Protein AF-A0A965RXD1-F1 (afdb_monomer_lite)

pLDDT: mean 84.27, std 15.63, range [46.62, 97.19]

Secondary structure (DSSP, 8-state):
-HHHHHHHHHHHHHHHTT----S--HHHHHHH-TTSEEEEEEE--HHHHHHHHHTTPPEEEE-SSEEEEEEEHHHHHHHHHTTS-S--B---------HHHHHHHTTHHHHHTTTTSSS----TT------SS---TTSGGGB-TTS-BS-SEEEESS--SS-PPTTT-SSEEEEHHHHHTT-------SS---

Sequence (194 aa):
MKKFSILFAILFLGITSYSQKTYLNFDDYLSEKPNQLTAFTIPNSPKHLSLLEKEGINVKYQTKNWLFIQATASWINSQKKNGNLDNFYFEFSNPRALADSAVVRHKVNLVHNGVNLDTSYTGKGVIIGIVDEGLDFNHPDFKLANGKTRVLRYWDHTTNTGTIPSPYNYGIVWDKTQIDNGNCTSLETGTAHG

Structure (mmCIF, N/CA/C/O backbone):
data_AF-A0A965RXD1-F1
#
_entry.id   AF-A0A965RXD1-F1
#
loop_
_atom_site.group_PDB
_atom_site.id
_atom_site.type_symbol
_atom_site.label_atom_id
_atom_site.label_alt_id
_atom_site.label_comp_id
_atom_site.label_asym_id
_atom_site.label_entity_id
_atom_site.label_seq_id
_atom_site.pdbx_PDB_ins_code
_atom_site.Cartn_x
_atom_site.Cartn_y
_atom_site.Cartn_z
_atom_site.occupancy
_atom_site.B_iso_or_equiv
_atom_site.auth_seq_id
_atom_site.auth_comp_id
_atom_site.auth_asym_id
_atom_site.auth_atom_id
_atom_site.pdbx_PDB_model_num
ATOM 1 N N . MET A 1 1 ? -15.527 -60.481 20.649 1.00 56.47 1 MET A N 1
ATOM 2 C CA . MET A 1 1 ? -16.013 -59.096 20.861 1.00 56.47 1 MET A CA 1
ATOM 3 C C . MET A 1 1 ? -15.010 -58.172 21.567 1.00 56.47 1 MET A C 1
ATOM 5 O O . MET A 1 1 ? -14.889 -57.041 21.136 1.00 56.47 1 MET A O 1
ATOM 9 N N . LYS A 1 2 ? -14.215 -58.615 22.560 1.00 52.66 2 LYS A N 1
ATOM 10 C CA . LYS A 1 2 ? -13.269 -57.729 23.289 1.00 52.66 2 LYS A CA 1
ATOM 11 C C . LYS A 1 2 ? -12.055 -57.200 22.488 1.00 52.66 2 LYS A C 1
ATOM 13 O O . LYS A 1 2 ? -11.525 -56.153 22.831 1.00 52.66 2 LYS A O 1
ATOM 18 N N . LYS A 1 3 ? -11.620 -57.880 21.415 1.00 50.62 3 LYS A N 1
ATOM 19 C CA . LYS A 1 3 ? -10.448 -57.461 20.607 1.00 50.62 3 LYS A CA 1
ATOM 20 C C . LYS A 1 3 ? -10.730 -56.299 19.637 1.00 50.62 3 LYS A C 1
ATOM 22 O O . LYS A 1 3 ? -9.811 -55.559 19.317 1.00 50.62 3 LYS A O 1
ATOM 27 N N . PHE A 1 4 ? -11.984 -56.100 19.221 1.00 53.88 4 PHE A N 1
ATOM 28 C CA . PHE A 1 4 ? -12.363 -54.993 18.326 1.00 53.88 4 PHE A CA 1
ATOM 29 C C . PHE A 1 4 ? -12.500 -53.650 19.064 1.00 53.88 4 PHE A C 1
ATOM 31 O O . PHE A 1 4 ? -12.211 -52.607 18.488 1.00 53.88 4 PHE A O 1
ATOM 38 N N . SER A 1 5 ? -12.851 -53.664 20.356 1.00 53.47 5 SER A N 1
ATOM 39 C CA . SER A 1 5 ? -12.978 -52.443 21.168 1.00 53.47 5 SER A CA 1
ATOM 40 C C . SER A 1 5 ? -11.636 -51.759 21.461 1.00 53.47 5 SER A C 1
ATOM 42 O O . SER A 1 5 ? -11.589 -50.539 21.561 1.00 53.47 5 SER A O 1
ATOM 44 N N . ILE A 1 6 ? -10.538 -52.520 21.552 1.00 56.16 6 ILE A N 1
ATOM 45 C CA . ILE A 1 6 ? -9.190 -51.963 21.773 1.00 56.16 6 ILE A CA 1
ATOM 46 C C . ILE A 1 6 ? -8.678 -51.263 20.506 1.00 56.16 6 ILE A C 1
ATOM 48 O O . ILE A 1 6 ? -8.093 -50.187 20.589 1.00 56.16 6 ILE A O 1
ATOM 52 N N . LEU A 1 7 ? -8.960 -51.826 19.325 1.00 53.94 7 LEU A N 1
ATOM 53 C CA . LEU A 1 7 ? -8.555 -51.235 18.048 1.00 53.94 7 LEU A CA 1
ATOM 54 C C . LEU A 1 7 ? -9.282 -49.904 17.776 1.00 53.94 7 LEU A C 1
ATOM 56 O O . LEU A 1 7 ? -8.683 -48.970 17.254 1.00 53.94 7 LEU A O 1
ATOM 60 N N . PHE A 1 8 ? -10.546 -49.793 18.198 1.00 55.50 8 PHE A N 1
ATOM 61 C CA . PHE A 1 8 ? -11.336 -48.564 18.067 1.00 55.50 8 PHE A CA 1
ATOM 62 C C . PHE A 1 8 ? -10.846 -47.439 18.999 1.00 55.50 8 PHE A C 1
ATOM 64 O O . PHE A 1 8 ? -10.836 -46.276 18.606 1.00 55.50 8 PHE A O 1
ATOM 71 N N . ALA A 1 9 ? -10.375 -47.780 20.205 1.00 57.25 9 ALA A N 1
ATOM 72 C CA . ALA A 1 9 ? -9.799 -46.811 21.141 1.00 57.25 9 ALA A CA 1
ATOM 73 C C . ALA A 1 9 ? -8.450 -46.250 20.650 1.00 57.25 9 ALA A C 1
ATOM 75 O O . ALA A 1 9 ? -8.199 -45.052 20.766 1.00 57.25 9 ALA A O 1
ATOM 76 N N . ILE A 1 10 ? -7.606 -47.093 20.043 1.00 58.81 10 ILE A N 1
ATOM 77 C CA . ILE A 1 10 ? -6.316 -46.671 19.469 1.00 58.81 10 ILE A CA 1
ATOM 78 C C . ILE A 1 10 ? -6.531 -45.765 18.246 1.00 58.81 10 ILE A C 1
ATOM 80 O O . ILE A 1 10 ? -5.810 -44.782 18.080 1.00 58.81 10 ILE A O 1
ATOM 84 N N . LEU A 1 11 ? -7.554 -46.040 17.427 1.00 54.09 11 LEU A N 1
ATOM 85 C CA . LEU A 1 11 ? -7.884 -45.202 16.272 1.00 54.09 11 LEU A CA 1
ATOM 86 C C . LEU A 1 11 ? -8.376 -43.804 16.691 1.00 54.09 11 LEU A C 1
ATOM 88 O O . LEU A 1 11 ? -8.044 -42.831 16.027 1.00 54.09 11 LEU A O 1
ATOM 92 N N . PHE A 1 12 ? -9.103 -43.678 17.808 1.00 53.78 12 PHE A N 1
ATOM 93 C CA . PHE A 1 12 ? -9.572 -42.378 18.311 1.00 53.78 12 PHE A CA 1
ATOM 94 C C . PHE A 1 12 ? -8.453 -41.529 18.942 1.00 53.78 12 PHE A C 1
ATOM 96 O O . PHE A 1 12 ? -8.442 -40.311 18.773 1.00 53.78 12 PHE A O 1
ATOM 103 N N . LEU A 1 13 ? -7.481 -42.157 19.615 1.00 53.03 13 LEU A N 1
ATOM 104 C CA . LEU A 1 13 ? -6.320 -41.468 20.203 1.00 53.03 13 LEU A CA 1
ATOM 105 C C . LEU A 1 13 ? -5.343 -40.922 19.145 1.00 53.03 13 LEU A C 1
ATOM 107 O O . LEU A 1 13 ? -4.707 -39.896 19.372 1.00 53.03 13 LEU A O 1
ATOM 111 N N . GLY A 1 14 ? -5.239 -41.568 17.979 1.00 51.03 14 GLY A N 1
ATOM 112 C CA . GLY A 1 14 ? -4.347 -41.125 16.900 1.00 51.03 14 GLY A CA 1
ATOM 113 C C . GLY A 1 14 ? -4.813 -39.865 16.158 1.00 51.03 14 GLY A C 1
ATOM 114 O O . GLY A 1 14 ? -3.986 -39.144 15.602 1.00 51.03 14 GLY A O 1
ATOM 115 N N . ILE A 1 15 ? -6.118 -39.568 16.160 1.00 52.94 15 ILE A N 1
ATOM 116 C CA . ILE A 1 15 ? -6.691 -38.460 15.374 1.00 52.94 15 ILE A CA 1
ATOM 117 C C . ILE A 1 15 ? -6.541 -37.117 16.112 1.00 52.94 15 ILE A C 1
ATOM 119 O O . ILE A 1 15 ? -6.369 -36.081 15.474 1.00 52.94 15 ILE A O 1
ATOM 123 N N . THR A 1 16 ? -6.508 -37.107 17.450 1.00 49.81 16 THR A N 1
ATOM 124 C CA . THR A 1 16 ? -6.336 -35.864 18.229 1.00 49.81 16 THR A CA 1
ATOM 125 C C . THR A 1 16 ? -4.915 -35.301 18.171 1.00 49.81 16 THR A C 1
ATOM 127 O O . THR A 1 16 ? -4.723 -34.101 18.352 1.00 49.81 16 THR A O 1
ATOM 130 N N . SER A 1 17 ? -3.909 -36.136 17.890 1.00 49.44 17 SER A N 1
ATOM 131 C CA . SER A 1 17 ? -2.502 -35.711 17.820 1.00 49.44 17 SER A CA 1
ATOM 132 C C . SER A 1 17 ? -2.130 -34.999 16.513 1.00 49.44 17 SER A C 1
ATOM 134 O O . SER A 1 17 ? -1.086 -34.357 16.457 1.00 49.44 17 SER A O 1
ATOM 136 N N . TYR A 1 18 ? -2.986 -35.072 15.489 1.00 50.38 18 TYR A N 1
ATOM 137 C CA . TYR A 1 18 ? -2.837 -34.358 14.213 1.00 50.38 18 TYR A CA 1
ATOM 138 C C . TYR A 1 18 ? -3.844 -33.210 14.058 1.00 50.38 18 TYR A C 1
ATOM 140 O O . TYR A 1 18 ? -4.162 -32.804 12.939 1.00 50.38 18 TYR A O 1
ATOM 148 N N . SER A 1 19 ? -4.352 -32.660 15.167 1.00 46.62 19 SER A N 1
ATOM 149 C CA . SER A 1 19 ? -5.119 -31.417 15.096 1.00 46.62 19 SER A CA 1
ATOM 150 C C . SER A 1 19 ? -4.244 -30.315 14.493 1.00 46.62 19 SER A C 1
ATOM 152 O O . SER A 1 19 ? -3.115 -30.091 14.934 1.00 46.62 19 SER A O 1
ATOM 154 N N . GLN A 1 20 ? -4.763 -29.642 13.466 1.00 50.81 20 GLN A N 1
ATOM 155 C CA . GLN A 1 20 ? -4.094 -28.530 12.798 1.00 50.81 20 GLN A CA 1
ATOM 156 C C . GLN A 1 20 ? -3.689 -27.486 13.846 1.00 50.81 20 GLN A C 1
ATOM 158 O O . GLN A 1 20 ? -4.530 -27.023 14.616 1.00 50.81 20 GLN A O 1
ATOM 163 N N . LYS A 1 21 ? -2.405 -27.105 13.890 1.00 48.31 21 LYS A N 1
ATOM 164 C CA . LYS A 1 21 ? -1.998 -25.897 14.613 1.00 48.31 21 LYS A CA 1
ATOM 165 C C . LYS A 1 21 ? -2.685 -24.719 13.929 1.00 48.31 21 LYS A C 1
ATOM 167 O O . LYS A 1 21 ? -2.337 -24.370 12.805 1.00 48.31 21 LYS A O 1
ATOM 172 N N . THR A 1 22 ? -3.676 -24.122 14.575 1.00 50.88 22 THR A N 1
ATOM 173 C CA . THR A 1 22 ? -4.232 -22.834 14.163 1.00 50.88 22 THR A CA 1
ATOM 174 C C . THR A 1 22 ? -3.163 -21.773 14.391 1.00 50.88 22 THR A C 1
ATOM 176 O O . THR A 1 22 ? -2.922 -21.373 15.520 1.00 50.88 22 THR A O 1
ATOM 179 N N . TYR A 1 23 ? -2.496 -21.333 13.325 1.00 53.44 23 TYR A N 1
ATOM 180 C CA . TYR A 1 23 ? -1.370 -20.387 13.374 1.00 53.44 23 TYR A CA 1
ATOM 181 C C . TYR A 1 23 ? -1.755 -18.945 13.778 1.00 53.44 23 TYR A C 1
ATOM 183 O O . TYR A 1 23 ? -0.933 -18.043 13.647 1.00 53.44 23 TYR A O 1
ATOM 191 N N . LEU A 1 24 ? -2.998 -18.710 14.214 1.00 62.19 24 LEU A N 1
ATOM 192 C CA . LEU A 1 24 ? -3.607 -17.386 14.375 1.00 62.19 24 LEU A CA 1
ATOM 193 C C . LEU A 1 24 ? -4.584 -17.355 15.570 1.00 62.19 24 LEU A C 1
ATOM 195 O O . LEU A 1 24 ? -5.759 -17.040 15.395 1.00 62.19 24 LEU A O 1
ATOM 199 N N . ASN A 1 25 ? -4.142 -17.728 16.778 1.00 79.62 25 ASN A N 1
ATOM 200 C CA . ASN A 1 25 ? -4.975 -17.624 17.983 1.00 79.62 25 ASN A CA 1
ATOM 201 C C . ASN A 1 25 ? -4.623 -16.367 18.805 1.00 79.62 25 ASN A C 1
ATOM 203 O O . ASN A 1 25 ? -3.453 -16.041 19.002 1.00 79.62 25 ASN A O 1
ATOM 207 N N . PHE A 1 26 ? -5.643 -15.668 19.310 1.00 88.56 26 PHE A N 1
ATOM 208 C CA . PHE A 1 26 ? -5.479 -14.531 20.219 1.00 88.56 26 PHE A CA 1
ATOM 209 C C . PHE A 1 26 ? -4.739 -14.923 21.501 1.00 88.56 26 PHE A C 1
ATOM 211 O O . PHE A 1 26 ? -3.942 -14.129 21.990 1.00 88.56 26 PHE A O 1
ATOM 218 N N . ASP A 1 27 ? -4.957 -16.133 22.024 1.00 89.69 27 ASP A N 1
ATOM 219 C CA . ASP A 1 27 ? -4.291 -16.587 23.253 1.00 89.69 27 ASP A CA 1
ATOM 220 C C . ASP A 1 27 ? -2.769 -16.683 23.082 1.00 89.69 27 ASP A C 1
ATOM 222 O O . ASP A 1 27 ? -2.017 -16.241 23.954 1.00 89.69 27 ASP A O 1
ATOM 226 N N . ASP A 1 28 ? -2.315 -17.187 21.930 1.00 87.88 28 ASP A N 1
ATOM 227 C CA . ASP A 1 28 ? -0.890 -17.253 21.597 1.00 87.88 28 ASP A CA 1
ATOM 228 C C . ASP A 1 28 ? -0.315 -15.832 21.527 1.00 87.88 28 ASP A C 1
ATOM 230 O O . ASP A 1 28 ? 0.678 -15.525 22.189 1.00 87.88 28 ASP A O 1
ATOM 234 N N . TYR A 1 29 ? -1.000 -14.923 20.824 1.00 89.00 29 TYR A N 1
ATOM 235 C CA . TYR A 1 29 ? -0.581 -13.523 20.725 1.00 89.00 29 TYR A CA 1
ATOM 236 C C . TYR A 1 29 ? -0.556 -12.810 22.084 1.00 89.00 29 TYR A C 1
ATOM 238 O O . TYR A 1 29 ? 0.380 -12.068 22.377 1.00 89.00 29 TYR A O 1
ATOM 246 N N . LEU A 1 30 ? -1.561 -13.040 22.930 1.00 92.94 30 LEU A N 1
ATOM 247 C CA . LEU A 1 30 ? -1.627 -12.509 24.287 1.00 92.94 30 LEU A CA 1
ATOM 248 C C . LEU A 1 30 ? -0.446 -13.000 25.132 1.00 92.94 30 LEU A C 1
ATOM 250 O O . LEU A 1 30 ? 0.080 -12.227 25.930 1.00 92.94 30 LEU A O 1
ATOM 254 N N . SER A 1 31 ? -0.027 -14.257 24.960 1.00 92.12 31 SER A N 1
ATOM 255 C CA . SER A 1 31 ? 1.115 -14.822 25.683 1.00 92.12 31 SER A CA 1
ATOM 256 C C . SER A 1 31 ? 2.457 -14.251 25.208 1.00 92.12 31 SER A C 1
ATOM 258 O O . SER A 1 31 ? 3.315 -13.934 26.031 1.00 92.12 31 SER A O 1
ATOM 260 N N . GLU A 1 32 ? 2.625 -14.056 23.897 1.00 90.56 32 GLU A N 1
ATOM 261 C CA . GLU A 1 32 ? 3.875 -13.575 23.302 1.00 90.56 32 GLU A CA 1
ATOM 262 C C . GLU A 1 32 ? 4.038 -12.052 23.415 1.00 90.56 32 GLU A C 1
ATOM 264 O O . GLU A 1 32 ? 5.139 -11.550 23.650 1.00 90.56 32 GLU A O 1
ATOM 269 N N . LYS A 1 33 ? 2.953 -11.298 23.199 1.00 91.25 33 LYS A N 1
ATOM 270 C CA . LYS A 1 33 ? 2.952 -9.837 23.002 1.00 91.25 33 LYS A CA 1
ATOM 271 C C . LYS A 1 33 ? 1.827 -9.140 23.788 1.00 91.25 33 LYS A C 1
ATOM 273 O O . LYS A 1 33 ? 1.085 -8.335 23.220 1.00 91.25 33 LYS A O 1
ATOM 278 N N . PRO A 1 34 ? 1.718 -9.355 25.112 1.00 94.50 34 PRO A N 1
ATOM 279 C CA . PRO A 1 34 ? 0.593 -8.869 25.919 1.00 94.50 34 PRO A CA 1
ATOM 280 C C . PRO A 1 34 ? 0.406 -7.346 25.875 1.00 94.50 34 PRO A C 1
ATOM 282 O O . PRO A 1 34 ? -0.719 -6.849 25.844 1.00 94.50 34 PRO A O 1
ATOM 285 N N . ASN A 1 35 ? 1.514 -6.601 25.854 1.00 95.06 35 ASN A N 1
ATOM 286 C CA . ASN A 1 35 ? 1.529 -5.141 25.989 1.00 95.06 35 ASN A CA 1
ATOM 287 C C . ASN A 1 35 ? 1.881 -4.411 24.685 1.00 95.06 35 ASN A C 1
ATOM 289 O O . ASN A 1 35 ? 2.045 -3.193 24.693 1.00 95.06 35 ASN A O 1
ATOM 293 N N . GLN A 1 36 ? 2.007 -5.132 23.568 1.00 90.44 36 GLN A N 1
ATOM 294 C CA . GLN A 1 36 ? 2.217 -4.504 22.269 1.00 90.44 36 GLN A CA 1
ATOM 295 C C . GLN A 1 36 ? 0.894 -3.896 21.785 1.00 90.44 36 GLN A C 1
ATOM 297 O O . GLN A 1 36 ? -0.139 -4.566 21.788 1.00 90.44 36 GLN A O 1
ATOM 302 N N . LEU A 1 37 ? 0.924 -2.628 21.364 1.00 90.69 37 LEU A N 1
ATOM 303 C CA . LEU A 1 37 ? -0.220 -2.008 20.697 1.00 90.69 37 LEU A CA 1
ATOM 304 C C . LEU A 1 37 ? -0.451 -2.681 19.343 1.00 90.69 37 LEU A C 1
ATOM 306 O O . LEU A 1 37 ? 0.465 -2.790 18.527 1.00 90.69 37 LEU A O 1
ATOM 310 N N . THR A 1 38 ? -1.685 -3.113 19.109 1.00 90.19 38 THR A N 1
ATOM 311 C CA . THR A 1 38 ? -2.110 -3.713 17.845 1.00 90.19 38 THR A CA 1
ATOM 312 C C . THR A 1 38 ? -3.556 -3.346 17.531 1.00 90.19 38 THR A C 1
ATOM 314 O O . THR A 1 38 ? -4.271 -2.799 18.376 1.00 90.19 38 THR A O 1
ATOM 317 N N . ALA A 1 39 ? -3.972 -3.598 16.293 1.00 91.69 39 ALA A N 1
ATOM 318 C CA . ALA A 1 39 ? -5.322 -3.316 15.838 1.00 91.69 39 ALA A CA 1
ATOM 319 C C . ALA A 1 39 ? -6.319 -4.343 16.392 1.00 91.69 39 ALA A C 1
ATOM 321 O O . ALA A 1 39 ? -6.087 -5.551 16.339 1.00 91.69 39 ALA A O 1
ATOM 322 N N . PHE A 1 40 ? -7.449 -3.841 16.881 1.00 93.81 40 PHE A N 1
ATOM 323 C CA . PHE A 1 40 ? -8.611 -4.633 17.261 1.00 93.81 40 PHE A CA 1
ATOM 324 C C . PHE A 1 40 ? -9.873 -3.991 16.707 1.00 93.81 40 PHE A C 1
ATOM 326 O O . PHE A 1 40 ? -9.956 -2.769 16.548 1.00 93.81 40 PHE A O 1
ATOM 333 N N . THR A 1 41 ? -10.887 -4.819 16.494 1.00 95.12 41 THR A N 1
ATOM 334 C CA . THR A 1 41 ? -12.224 -4.352 16.149 1.00 95.12 41 THR A CA 1
ATOM 335 C C . THR A 1 41 ? -13.195 -4.800 17.231 1.00 95.12 41 THR A C 1
ATOM 337 O O . THR A 1 41 ? -13.243 -5.976 17.578 1.00 95.12 41 THR A O 1
ATOM 340 N N . ILE A 1 42 ? -13.976 -3.878 17.789 1.00 96.62 42 ILE A N 1
ATOM 341 C CA . ILE A 1 42 ? -14.984 -4.181 18.816 1.00 96.62 42 ILE A CA 1
ATOM 342 C C . ILE A 1 42 ? -16.379 -3.747 18.347 1.00 96.62 42 ILE A C 1
ATOM 344 O O . ILE A 1 42 ? -16.476 -2.858 17.497 1.00 96.62 42 ILE A O 1
ATOM 348 N N . PRO A 1 43 ? -17.474 -4.344 18.852 1.00 97.00 43 PRO A N 1
ATOM 349 C CA . PRO A 1 43 ? -18.826 -3.931 18.489 1.00 97.00 43 PRO A CA 1
ATOM 350 C C . PRO A 1 43 ? -19.062 -2.445 18.774 1.00 97.00 43 PRO A C 1
ATOM 352 O O . PRO A 1 43 ? -18.667 -1.935 19.821 1.00 97.00 43 PRO A O 1
ATOM 355 N N . ASN A 1 44 ? -19.744 -1.746 17.873 1.00 97.12 44 ASN A N 1
ATOM 356 C CA . ASN A 1 44 ? -20.132 -0.358 18.092 1.00 97.12 44 ASN A CA 1
ATOM 357 C C . ASN A 1 44 ? -21.360 -0.294 19.011 1.00 97.12 44 ASN A C 1
ATOM 359 O O . ASN A 1 44 ? -22.454 -0.714 18.636 1.00 97.12 44 ASN A O 1
ATOM 363 N N . SER A 1 45 ? -21.171 0.233 20.221 1.00 96.69 45 SER A N 1
ATOM 364 C CA . SER A 1 45 ? -22.247 0.518 21.167 1.00 96.69 45 SER A CA 1
ATOM 365 C C . SER A 1 45 ? -21.912 1.767 21.994 1.00 96.69 45 SER A C 1
ATOM 367 O O . SER A 1 45 ? -20.729 2.064 22.192 1.00 96.69 45 SER A O 1
ATOM 369 N N . PRO A 1 46 ? -22.918 2.475 22.544 1.00 96.88 46 PRO A N 1
ATOM 370 C CA . PRO A 1 46 ? -22.676 3.598 23.451 1.00 96.88 46 PRO A CA 1
ATOM 371 C C . PRO A 1 46 ? -21.800 3.214 24.654 1.00 96.88 46 PRO A C 1
ATOM 373 O O . PRO A 1 46 ? -20.886 3.950 25.009 1.00 96.88 46 PRO A O 1
ATOM 376 N N . LYS A 1 47 ? -22.013 2.014 25.220 1.00 96.31 47 LYS A N 1
ATOM 377 C CA . LYS A 1 47 ? -21.200 1.449 26.312 1.00 96.31 47 LYS A CA 1
ATOM 378 C C . LYS A 1 47 ? -19.719 1.375 25.929 1.00 96.31 47 LYS A C 1
ATOM 380 O O . LYS A 1 47 ? -18.864 1.769 26.717 1.00 96.31 47 LYS A O 1
ATOM 385 N N . HIS A 1 48 ? -19.415 0.871 24.733 1.00 97.12 48 HIS A N 1
ATOM 386 C CA . HIS A 1 48 ? -18.033 0.724 24.279 1.00 97.12 48 HIS A CA 1
ATOM 387 C C . HIS A 1 48 ? -17.389 2.072 23.950 1.00 97.12 48 HIS A C 1
ATOM 389 O O . HIS A 1 48 ? -16.235 2.277 24.302 1.00 97.12 48 HIS A O 1
ATOM 395 N N . LEU A 1 49 ? -18.123 3.015 23.353 1.00 97.00 49 LEU A N 1
ATOM 396 C CA . LEU A 1 49 ? -17.610 4.366 23.098 1.00 97.00 49 LEU A CA 1
ATOM 397 C C . LEU A 1 49 ? -17.221 5.082 24.399 1.00 97.00 49 LEU A C 1
ATOM 399 O O . LEU A 1 49 ? -16.104 5.580 24.502 1.00 97.00 49 LEU A O 1
ATOM 403 N N . SER A 1 50 ? -18.085 5.050 25.419 1.00 96.69 50 SER A N 1
ATOM 404 C CA . SER A 1 50 ? -17.774 5.637 26.730 1.00 96.69 50 SER A CA 1
ATOM 405 C C . SER A 1 50 ? -16.601 4.944 27.429 1.00 96.69 50 SER A C 1
ATOM 407 O O . SER A 1 50 ? -15.815 5.601 28.107 1.00 96.69 50 SER A O 1
ATOM 409 N N . LEU A 1 51 ? -16.459 3.621 27.269 1.00 96.94 51 LEU A N 1
ATOM 410 C CA . LEU A 1 51 ? -15.299 2.884 27.777 1.00 96.94 51 LEU A CA 1
ATOM 411 C C . LEU A 1 51 ? -14.005 3.362 27.109 1.00 96.94 51 LEU A C 1
ATOM 413 O O . LEU A 1 51 ? -13.028 3.622 27.801 1.00 96.94 51 LEU A O 1
ATOM 417 N N . LEU A 1 52 ? -13.997 3.487 25.781 1.00 97.19 52 LEU A N 1
ATOM 418 C CA . LEU A 1 52 ? -12.819 3.932 25.038 1.00 97.19 52 LEU A CA 1
ATOM 419 C C . LEU A 1 52 ? -12.426 5.367 25.398 1.00 97.19 52 LEU A C 1
ATOM 421 O O . LEU A 1 52 ? -11.247 5.628 25.618 1.00 97.19 52 LEU A O 1
ATOM 425 N N . GLU A 1 53 ? -13.400 6.270 25.522 1.00 96.50 53 GLU A N 1
ATOM 426 C CA . GLU A 1 53 ? -13.168 7.658 25.935 1.00 96.50 53 GLU A CA 1
ATOM 427 C C . GLU A 1 53 ? -12.565 7.733 27.344 1.00 96.50 53 GLU A C 1
ATOM 429 O O . GLU A 1 53 ? -11.549 8.396 27.550 1.00 96.50 53 GLU A O 1
ATOM 434 N N . LYS A 1 54 ? -13.130 6.982 28.299 1.00 96.19 54 LYS A N 1
ATOM 435 C CA . LYS A 1 54 ? -12.618 6.897 29.675 1.00 96.19 54 LYS A CA 1
ATOM 436 C C . LYS A 1 54 ? -11.169 6.404 29.732 1.00 96.19 54 LYS A C 1
ATOM 438 O O . LYS A 1 54 ? -10.395 6.870 30.564 1.00 96.19 54 LYS A O 1
ATOM 443 N N . GLU A 1 55 ? -10.820 5.448 28.880 1.00 95.06 55 GLU A N 1
ATOM 444 C CA . GLU A 1 55 ? -9.496 4.819 28.841 1.00 95.06 55 GLU A CA 1
ATOM 445 C C . GLU A 1 55 ? -8.513 5.571 27.920 1.00 95.06 55 GLU A C 1
ATOM 447 O O . GLU A 1 55 ? -7.357 5.169 27.796 1.00 95.06 55 GLU A O 1
ATOM 452 N N . GLY A 1 56 ? -8.948 6.659 27.270 1.00 95.25 56 GLY A N 1
ATOM 453 C CA . GLY A 1 56 ? -8.123 7.451 26.354 1.00 95.25 56 GLY A CA 1
ATOM 454 C C . GLY A 1 56 ? -7.750 6.724 25.056 1.00 95.25 56 GLY A C 1
ATOM 455 O O . GLY A 1 56 ? -6.717 7.023 24.455 1.00 95.25 56 GLY A O 1
ATOM 456 N N . ILE A 1 57 ? -8.556 5.751 24.621 1.00 95.75 57 ILE A N 1
ATOM 457 C CA . ILE A 1 57 ? -8.319 4.974 23.400 1.00 95.75 57 ILE A CA 1
ATOM 458 C C . ILE A 1 57 ? -9.040 5.626 22.221 1.00 95.75 57 ILE A C 1
ATOM 460 O O . ILE A 1 57 ? -10.266 5.692 22.165 1.00 95.75 57 ILE A O 1
ATOM 464 N N . ASN A 1 58 ? -8.265 6.045 21.224 1.00 91.62 58 ASN A N 1
ATOM 465 C CA . ASN A 1 58 ? -8.803 6.673 20.023 1.00 91.62 58 ASN A CA 1
ATOM 466 C C . ASN A 1 58 ? -9.445 5.649 19.075 1.00 91.62 58 ASN A C 1
ATOM 468 O O . ASN A 1 58 ? -8.813 4.664 18.676 1.00 91.62 58 ASN A O 1
ATOM 472 N N . VAL A 1 59 ? -10.669 5.945 18.633 1.00 95.50 59 VAL A N 1
ATOM 473 C CA . VAL A 1 59 ? -11.323 5.238 17.526 1.00 95.50 59 VAL A CA 1
ATOM 474 C C . VAL A 1 59 ? -10.700 5.704 16.211 1.00 95.50 59 VAL A C 1
ATOM 476 O O . VAL A 1 59 ? -10.761 6.880 15.867 1.00 95.50 59 VAL A O 1
ATOM 479 N N . LYS A 1 60 ? -10.081 4.779 15.474 1.00 91.62 60 LYS A N 1
ATOM 480 C CA . LYS A 1 60 ? -9.457 5.045 14.167 1.00 91.62 60 LYS A CA 1
ATOM 481 C C . LYS A 1 60 ? -10.484 5.110 13.048 1.00 91.62 60 LYS A C 1
ATOM 483 O O . LYS A 1 60 ? -10.355 5.917 12.137 1.00 91.62 60 LYS A O 1
ATOM 488 N N . TYR A 1 61 ? -11.479 4.234 13.117 1.00 90.44 61 TYR A N 1
ATOM 489 C CA . TYR A 1 61 ? -12.552 4.147 12.142 1.00 90.44 61 TYR A CA 1
ATOM 490 C C . TYR A 1 61 ? -13.803 3.568 12.798 1.00 90.44 61 TYR A C 1
ATOM 492 O O . TYR A 1 61 ? -13.717 2.764 13.730 1.00 90.44 61 TYR A O 1
ATOM 500 N N . GLN A 1 62 ? -14.970 3.973 12.313 1.00 93.69 62 GLN A N 1
ATOM 501 C CA . GLN A 1 62 ? -16.255 3.561 12.854 1.00 93.69 62 GLN A CA 1
ATOM 502 C C . GLN A 1 62 ? -17.209 3.216 11.717 1.00 93.69 62 GLN A C 1
ATOM 504 O O . GLN A 1 62 ? -17.365 3.964 10.757 1.00 93.69 62 GLN A O 1
ATOM 509 N N . THR A 1 63 ? -17.895 2.090 11.871 1.00 93.88 63 THR A N 1
ATOM 510 C CA . THR A 1 63 ? -19.044 1.709 11.048 1.00 93.88 63 THR A CA 1
ATOM 511 C C . THR A 1 63 ? -20.296 1.666 11.916 1.00 93.88 63 THR A C 1
ATOM 513 O O . THR A 1 63 ? -20.235 1.801 13.142 1.00 93.88 63 THR A O 1
ATOM 516 N N . LYS A 1 64 ? -21.449 1.388 11.303 1.00 95.38 64 LYS A N 1
ATOM 517 C CA . LYS A 1 64 ? -22.694 1.150 12.044 1.00 95.38 64 LYS A CA 1
ATOM 518 C C . LYS A 1 64 ? -22.536 0.081 13.138 1.00 95.38 64 LYS A C 1
ATOM 520 O O . LYS A 1 64 ? -23.111 0.240 14.206 1.00 95.38 64 LYS A O 1
ATOM 525 N N . ASN A 1 65 ? -21.736 -0.960 12.891 1.00 95.31 65 ASN A N 1
ATOM 526 C CA . ASN A 1 65 ? -21.669 -2.144 13.755 1.00 95.31 65 ASN A CA 1
ATOM 527 C C . ASN A 1 65 ? -20.327 -2.323 14.480 1.00 95.31 65 ASN A C 1
ATOM 529 O O . ASN A 1 65 ? -20.260 -3.101 15.427 1.00 95.31 65 ASN A O 1
ATOM 533 N N . TRP A 1 66 ? -19.268 -1.627 14.062 1.00 95.94 66 TRP A N 1
ATOM 534 C CA . TRP A 1 66 ? -17.899 -1.896 14.510 1.00 95.94 66 TRP A CA 1
ATOM 535 C C . TRP A 1 66 ? -17.091 -0.623 14.760 1.00 95.94 66 TRP A C 1
ATOM 537 O O . TRP A 1 66 ? -17.231 0.355 14.026 1.00 95.94 66 TRP A O 1
ATOM 547 N N . LEU A 1 67 ? -16.212 -0.679 15.758 1.00 96.31 67 LEU A N 1
ATOM 548 C CA . LEU A 1 67 ? -15.208 0.327 16.094 1.00 96.31 67 LEU A CA 1
ATOM 549 C C . LEU A 1 67 ? -13.823 -0.281 15.897 1.00 96.31 67 LEU A C 1
ATOM 551 O O . LEU A 1 67 ? -13.537 -1.350 16.433 1.00 96.31 67 LEU A O 1
ATOM 555 N N . PHE A 1 68 ? -12.968 0.409 15.153 1.00 95.56 68 PHE A N 1
ATOM 556 C CA . PHE A 1 68 ? -11.586 0.017 14.907 1.00 95.56 68 PHE A CA 1
ATOM 557 C C . PHE A 1 68 ? -10.681 0.827 15.827 1.00 95.56 68 PHE A C 1
ATOM 559 O O . PHE A 1 68 ? -10.692 2.060 15.786 1.00 95.56 68 PHE A O 1
ATOM 566 N N . ILE A 1 69 ? -9.913 0.141 16.667 1.00 95.00 69 ILE A N 1
ATOM 567 C CA . ILE A 1 69 ? -9.098 0.744 17.724 1.00 95.00 69 ILE A CA 1
ATOM 568 C C . ILE A 1 69 ? -7.685 0.164 17.716 1.00 95.00 69 ILE A C 1
ATOM 570 O O . ILE A 1 69 ? -7.436 -0.904 17.154 1.00 95.00 69 ILE A O 1
ATOM 574 N N . GLN A 1 70 ? -6.764 0.854 18.384 1.00 93.75 70 GLN A N 1
ATOM 575 C CA . GLN A 1 70 ? -5.482 0.277 18.775 1.00 93.75 70 GLN A CA 1
ATOM 576 C C . GLN A 1 70 ? -5.460 0.104 20.289 1.00 93.75 70 GLN A C 1
ATOM 578 O O . GLN A 1 70 ? -5.663 1.066 21.025 1.00 93.75 70 GLN A O 1
ATOM 583 N N . ALA A 1 71 ? -5.226 -1.121 20.744 1.00 94.69 71 ALA A N 1
ATOM 584 C CA . ALA A 1 71 ? -5.173 -1.468 22.158 1.00 94.69 71 ALA A CA 1
ATOM 585 C C . ALA A 1 71 ? -4.151 -2.589 22.384 1.00 94.69 71 ALA A C 1
ATOM 587 O O . ALA A 1 71 ? -3.625 -3.170 21.433 1.00 94.69 71 ALA A O 1
ATOM 588 N N . THR A 1 72 ? -3.844 -2.884 23.645 1.00 95.75 72 THR A N 1
ATOM 589 C CA . THR A 1 72 ? -2.993 -4.026 24.001 1.00 95.75 72 THR A CA 1
ATOM 590 C C . THR A 1 72 ? -3.837 -5.288 24.170 1.00 95.75 72 THR A C 1
ATOM 592 O O . THR A 1 72 ? -4.995 -5.222 24.596 1.00 95.75 72 THR A O 1
ATOM 595 N N . ALA A 1 73 ? -3.259 -6.456 23.877 1.00 95.12 73 ALA A N 1
ATOM 596 C CA . ALA A 1 73 ? -3.946 -7.733 24.077 1.00 95.12 73 ALA A CA 1
ATOM 597 C C . ALA A 1 73 ? -4.338 -7.941 25.551 1.00 95.12 73 ALA A C 1
ATOM 599 O O . ALA A 1 73 ? -5.443 -8.403 25.836 1.00 95.12 73 ALA A O 1
ATOM 600 N N . SER A 1 74 ? -3.481 -7.523 26.491 1.00 96.94 74 SER A N 1
ATOM 601 C CA . SER A 1 74 ? -3.777 -7.518 27.930 1.00 96.94 74 SER A CA 1
ATOM 602 C C . SER A 1 74 ? -5.041 -6.733 28.263 1.00 96.94 74 SER A C 1
ATOM 604 O O . SER A 1 74 ? -5.875 -7.216 29.030 1.00 96.94 74 SER A O 1
ATOM 606 N N . TRP A 1 75 ? -5.197 -5.537 27.686 1.00 96.94 75 TRP A N 1
ATOM 607 C CA . TRP A 1 75 ? -6.369 -4.698 27.917 1.00 96.94 75 TRP A CA 1
ATOM 608 C C . TRP A 1 75 ? -7.625 -5.327 27.312 1.00 96.94 75 TRP A C 1
ATOM 610 O O . TRP A 1 75 ? -8.632 -5.456 28.000 1.00 96.94 75 TRP A O 1
ATOM 620 N N . ILE A 1 76 ? -7.561 -5.821 26.072 1.00 96.75 76 ILE A N 1
ATOM 621 C CA . ILE A 1 76 ? -8.699 -6.516 25.445 1.00 96.75 76 ILE A CA 1
ATOM 622 C C . ILE A 1 76 ? -9.145 -7.709 26.294 1.00 96.75 76 ILE A C 1
ATOM 624 O O . ILE A 1 76 ? -10.333 -7.862 26.584 1.00 96.75 76 ILE A O 1
ATOM 628 N N . ASN A 1 77 ? -8.191 -8.518 26.758 1.00 96.81 77 ASN A N 1
ATOM 629 C CA . ASN A 1 77 ? -8.471 -9.671 27.602 1.00 96.81 77 ASN A CA 1
ATOM 630 C C . ASN A 1 77 ? -9.093 -9.265 28.948 1.00 96.81 77 ASN A C 1
ATOM 632 O O . ASN A 1 77 ? -10.046 -9.901 29.396 1.00 96.81 77 ASN A O 1
ATOM 636 N N . SER A 1 78 ? -8.593 -8.203 29.592 1.00 96.94 78 SER A N 1
ATOM 637 C CA . SER A 1 78 ? -9.141 -7.735 30.871 1.00 96.94 78 SER A CA 1
ATOM 638 C C . SER A 1 78 ? -10.567 -7.210 30.709 1.00 96.94 78 SER A C 1
ATOM 640 O O . SER A 1 78 ? -11.455 -7.618 31.455 1.00 96.94 78 SER A O 1
ATOM 642 N N . GLN A 1 79 ? -10.830 -6.390 29.689 1.00 97.06 79 GLN A N 1
ATOM 643 C CA . GLN A 1 79 ? -12.165 -5.846 29.450 1.00 97.06 79 GLN A CA 1
ATOM 644 C C . GLN A 1 79 ? -13.158 -6.930 29.013 1.00 97.06 79 GLN A C 1
ATOM 646 O O . GLN A 1 79 ? -14.324 -6.883 29.411 1.00 97.06 79 GLN A O 1
ATOM 651 N N . LYS A 1 80 ? -12.709 -7.944 28.261 1.00 95.69 80 LYS A N 1
ATOM 652 C CA . LYS A 1 80 ? -13.528 -9.115 27.920 1.00 95.69 80 LYS A CA 1
ATOM 653 C C . LYS A 1 80 ? -13.887 -9.932 29.164 1.00 95.69 80 LYS A C 1
ATOM 655 O O . LYS A 1 80 ? -15.054 -10.279 29.336 1.00 95.69 80 L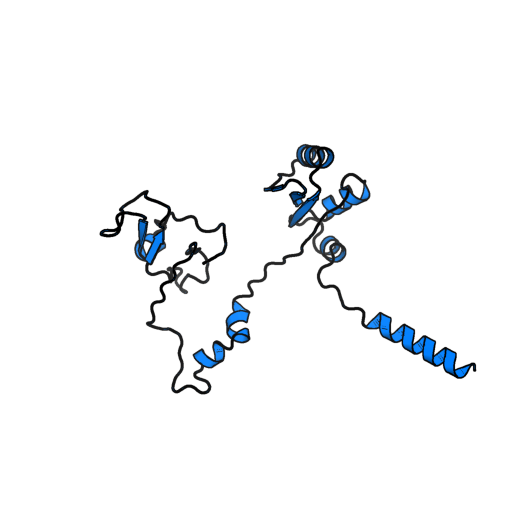YS A O 1
ATOM 660 N N . LYS A 1 81 ? -12.915 -10.216 30.041 1.00 95.56 81 LYS A N 1
ATOM 661 C CA . LYS A 1 81 ? -13.128 -10.971 31.293 1.00 95.56 81 LYS A CA 1
ATOM 662 C C . LYS A 1 81 ? -14.021 -10.229 32.283 1.00 95.56 81 LYS A C 1
ATOM 664 O O . LYS A 1 81 ? -14.853 -10.852 32.931 1.00 95.56 81 LYS A O 1
ATOM 669 N N . ASN A 1 82 ? -13.886 -8.908 32.351 1.00 95.38 82 ASN A N 1
ATOM 670 C CA . ASN A 1 82 ? -14.690 -8.054 33.223 1.00 95.38 82 ASN A CA 1
ATOM 671 C C . ASN A 1 82 ? -16.107 -7.792 32.675 1.00 95.38 82 ASN A C 1
ATOM 673 O O . ASN A 1 82 ? -16.890 -7.112 33.329 1.00 95.38 82 ASN A O 1
ATOM 677 N N . GLY A 1 83 ? -16.447 -8.290 31.479 1.00 93.81 83 GLY A N 1
ATOM 678 C CA . GLY A 1 83 ? -17.755 -8.066 30.849 1.00 93.81 83 GLY A CA 1
ATOM 679 C C . GLY A 1 83 ? -17.956 -6.651 30.290 1.00 93.81 83 GLY A C 1
ATOM 680 O O . GLY A 1 83 ? -19.065 -6.283 29.894 1.00 93.81 83 GLY A O 1
ATOM 681 N N . ASN A 1 84 ? -16.893 -5.848 30.229 1.00 94.62 84 ASN A N 1
ATOM 682 C CA . ASN A 1 84 ? -16.923 -4.500 29.666 1.00 94.62 84 ASN A CA 1
ATOM 683 C C . ASN A 1 84 ? -16.908 -4.517 28.133 1.00 94.62 84 ASN A C 1
ATOM 685 O O . ASN A 1 84 ? -17.470 -3.611 27.523 1.00 94.62 84 ASN A O 1
ATOM 689 N N . LEU A 1 85 ? -16.328 -5.561 27.529 1.00 94.12 85 LEU A N 1
ATOM 690 C CA . LEU A 1 85 ? -16.412 -5.843 26.096 1.00 94.12 85 LEU A CA 1
ATOM 691 C C . LEU A 1 85 ? -17.236 -7.102 25.832 1.00 94.12 85 LEU A C 1
ATOM 693 O O . LEU A 1 85 ? -16.952 -8.179 26.364 1.00 94.12 85 LEU A O 1
ATOM 697 N N . ASP A 1 86 ? -18.220 -6.977 24.947 1.00 91.38 86 ASP A N 1
ATOM 698 C CA . ASP A 1 86 ? -19.095 -8.096 24.594 1.00 91.38 86 ASP A CA 1
ATOM 699 C C . ASP A 1 86 ? -18.372 -9.093 23.680 1.00 91.38 86 ASP A C 1
ATOM 701 O O . ASP A 1 86 ? -18.395 -10.301 23.917 1.00 91.38 86 ASP A O 1
ATOM 705 N N . ASN A 1 87 ? -17.666 -8.589 22.668 1.00 92.56 87 ASN A N 1
ATOM 706 C CA . ASN A 1 87 ? -16.835 -9.374 21.765 1.00 92.56 87 ASN A CA 1
ATOM 707 C C . ASN A 1 87 ? -15.702 -8.506 21.200 1.00 92.56 87 ASN A C 1
ATOM 709 O O . ASN A 1 87 ? -15.718 -7.284 21.344 1.00 92.56 87 ASN A O 1
ATOM 713 N N . PHE A 1 88 ? -14.741 -9.135 20.539 1.00 94.25 88 PHE A N 1
ATOM 714 C CA . PHE A 1 88 ? -13.755 -8.457 19.714 1.00 94.25 88 PHE A CA 1
ATOM 715 C C . PHE A 1 88 ? -13.395 -9.345 18.526 1.00 94.25 88 PHE A C 1
ATOM 717 O O . PHE A 1 88 ? -13.483 -10.569 18.587 1.00 94.25 88 PHE A O 1
ATOM 724 N N . TYR A 1 89 ? -12.981 -8.710 17.445 1.00 91.00 89 TYR A N 1
ATOM 725 C CA . TYR A 1 89 ? -12.312 -9.346 16.334 1.00 91.00 89 TYR A CA 1
ATOM 726 C C . TYR A 1 89 ? -10.838 -8.952 16.391 1.00 91.00 89 TYR A C 1
ATOM 728 O O . TYR A 1 89 ? -10.488 -7.777 16.552 1.00 91.00 89 TYR A O 1
ATOM 736 N N . PHE A 1 90 ? -9.988 -9.967 16.323 1.00 88.50 90 PHE A N 1
ATOM 737 C CA . PHE A 1 90 ? -8.545 -9.836 16.297 1.00 88.50 90 PHE A CA 1
ATOM 738 C C . PHE A 1 90 ? -8.045 -10.567 15.067 1.00 88.50 90 PHE A C 1
ATOM 740 O O . PHE A 1 90 ? -8.079 -11.795 15.006 1.00 88.50 90 PHE A O 1
ATOM 747 N N . GLU A 1 91 ? -7.584 -9.800 14.092 1.00 72.50 91 GLU A N 1
ATOM 748 C CA . GLU A 1 91 ? -6.875 -10.357 12.959 1.00 72.50 91 GLU A CA 1
ATOM 749 C C . GLU A 1 91 ? -5.394 -10.141 13.188 1.00 72.50 91 GLU A C 1
ATOM 751 O O . GLU A 1 91 ? -4.885 -9.020 13.106 1.00 72.50 91 GLU A O 1
ATOM 756 N N . PHE A 1 92 ? -4.695 -11.230 13.499 1.00 67.31 92 PHE A N 1
ATOM 757 C CA . PHE A 1 92 ? -3.245 -11.214 13.538 1.00 67.31 92 PHE A CA 1
ATOM 758 C C . PHE A 1 92 ? -2.698 -11.154 12.110 1.00 67.31 92 PHE A C 1
ATOM 760 O O . PHE A 1 92 ? -2.201 -12.132 11.556 1.00 67.31 92 PHE A O 1
ATOM 767 N N . SER A 1 93 ? -2.790 -9.975 11.507 1.00 61.38 93 SER A N 1
ATOM 768 C CA . SER A 1 93 ? -2.008 -9.638 10.331 1.00 61.38 93 SER A CA 1
ATOM 769 C C . SER A 1 93 ? -0.624 -9.257 10.820 1.00 61.38 93 SER A C 1
ATOM 771 O O . SER A 1 93 ? -0.406 -8.163 11.331 1.00 61.38 93 SER A O 1
ATOM 773 N N . ASN A 1 94 ? 0.315 -10.189 10.717 1.00 57.84 94 ASN A N 1
ATOM 774 C CA . ASN A 1 94 ? 1.727 -9.882 10.864 1.00 57.84 94 ASN A CA 1
ATOM 775 C C . ASN A 1 94 ? 2.201 -9.519 9.451 1.00 57.84 94 ASN A C 1
ATOM 777 O O . ASN A 1 94 ? 2.501 -10.449 8.695 1.00 57.84 94 ASN A O 1
ATOM 781 N N . PRO A 1 95 ? 2.171 -8.234 9.031 1.00 53.78 95 PRO A N 1
ATOM 782 C CA . PRO A 1 95 ? 2.618 -7.861 7.700 1.00 53.78 95 PRO A CA 1
ATOM 783 C C . PRO A 1 95 ? 4.065 -8.319 7.564 1.00 53.78 95 PRO A C 1
ATOM 785 O O . PRO A 1 95 ? 4.981 -7.801 8.200 1.00 53.78 95 PRO A O 1
ATOM 788 N N . ARG A 1 96 ? 4.258 -9.375 6.782 1.00 52.34 96 ARG A N 1
ATOM 789 C CA . ARG A 1 96 ? 5.570 -9.798 6.327 1.00 52.34 96 ARG A CA 1
ATOM 790 C C . ARG A 1 96 ? 5.719 -9.182 4.954 1.00 52.34 96 ARG A C 1
ATOM 792 O O . ARG A 1 96 ? 4.806 -9.302 4.138 1.00 52.34 96 ARG A O 1
ATOM 799 N N . ALA A 1 97 ? 6.850 -8.539 4.693 1.00 53.00 97 ALA A N 1
ATOM 800 C CA . ALA A 1 97 ? 7.240 -8.293 3.318 1.00 53.00 97 ALA A CA 1
ATOM 801 C C . ALA A 1 97 ? 7.279 -9.667 2.628 1.00 53.00 97 ALA A C 1
ATOM 803 O O . ALA A 1 97 ? 8.108 -10.500 2.971 1.00 53.00 97 ALA A O 1
ATOM 804 N N . LEU A 1 98 ? 6.288 -9.946 1.777 1.00 54.41 98 LEU A N 1
ATOM 805 C CA . LEU A 1 98 ? 6.189 -11.179 0.985 1.00 54.41 98 LEU A CA 1
ATOM 806 C C . LEU A 1 98 ? 6.603 -10.945 -0.472 1.00 54.41 98 LEU A C 1
ATOM 808 O O . LEU A 1 98 ? 6.634 -11.894 -1.263 1.00 54.41 98 LEU A O 1
ATOM 812 N N . ALA A 1 99 ? 6.893 -9.690 -0.832 1.00 57.69 99 ALA A N 1
ATOM 813 C CA . ALA A 1 99 ? 7.323 -9.288 -2.167 1.00 57.69 99 ALA A CA 1
ATOM 814 C C . ALA A 1 99 ? 8.645 -9.964 -2.580 1.00 57.69 99 ALA A C 1
ATOM 816 O O . ALA A 1 99 ? 8.866 -10.219 -3.762 1.00 57.69 99 ALA A O 1
ATOM 817 N N . ASP A 1 100 ? 9.474 -10.367 -1.616 1.00 60.69 100 ASP A N 1
ATOM 818 C CA . ASP A 1 100 ? 10.672 -11.182 -1.830 1.00 60.69 100 ASP A CA 1
ATOM 819 C C . ASP A 1 100 ? 10.347 -12.589 -2.372 1.00 60.69 100 ASP A C 1
ATOM 821 O O . ASP A 1 100 ? 11.048 -13.116 -3.239 1.00 60.69 100 ASP A O 1
ATOM 825 N N . SER A 1 101 ? 9.236 -13.188 -1.936 1.00 72.94 101 SER A N 1
ATOM 826 C CA . SER A 1 101 ? 8.792 -14.502 -2.406 1.00 72.94 101 SER A CA 1
ATOM 827 C C . SER A 1 101 ? 8.068 -14.458 -3.754 1.00 72.94 101 SER A C 1
ATOM 829 O O . SER A 1 101 ? 7.991 -15.487 -4.430 1.00 72.94 101 SER A O 1
ATOM 831 N N . ALA A 1 102 ? 7.566 -13.293 -4.179 1.00 80.00 102 ALA A N 1
ATOM 832 C CA . ALA A 1 102 ? 6.814 -13.140 -5.425 1.00 80.00 102 ALA A CA 1
ATOM 833 C C . ALA A 1 102 ? 7.654 -13.539 -6.649 1.00 80.00 102 ALA A C 1
ATOM 835 O O . ALA A 1 102 ? 7.178 -14.280 -7.509 1.00 80.00 102 ALA A O 1
ATOM 836 N N . VAL A 1 103 ? 8.936 -13.153 -6.681 1.00 83.31 103 VAL A N 1
ATOM 837 C CA . VAL A 1 103 ? 9.865 -13.505 -7.770 1.00 83.31 103 VAL A CA 1
ATOM 838 C C . VAL A 1 103 ? 9.962 -15.021 -7.953 1.00 83.31 103 VAL A C 1
ATOM 840 O O . VAL A 1 103 ? 9.932 -15.518 -9.078 1.00 83.31 103 VAL A O 1
ATOM 843 N N . VAL A 1 104 ? 10.042 -15.768 -6.851 1.00 84.69 104 VAL A N 1
ATOM 844 C CA . VAL A 1 104 ? 10.154 -17.233 -6.878 1.00 84.69 104 VAL A CA 1
ATOM 845 C C . VAL A 1 104 ? 8.799 -17.884 -7.157 1.00 84.69 104 VAL A C 1
ATOM 847 O O . VAL A 1 104 ? 8.705 -18.778 -7.996 1.00 84.69 104 VAL A O 1
ATOM 850 N N . ARG A 1 105 ? 7.727 -17.426 -6.498 1.00 86.00 105 ARG A N 1
ATOM 851 C CA . ARG A 1 105 ? 6.371 -17.986 -6.644 1.00 86.00 105 ARG A CA 1
ATOM 852 C C . ARG A 1 105 ? 5.824 -17.826 -8.060 1.00 86.00 105 ARG A C 1
ATOM 854 O O . ARG A 1 105 ? 5.190 -18.746 -8.567 1.00 86.00 105 ARG A O 1
ATOM 861 N N . HIS A 1 106 ? 6.122 -16.705 -8.712 1.00 86.94 106 HIS A N 1
ATOM 862 C CA . HIS A 1 106 ? 5.749 -16.451 -10.105 1.00 86.94 106 HIS A CA 1
ATOM 863 C C . HIS A 1 106 ? 6.795 -16.942 -11.113 1.00 86.94 106 HIS A C 1
ATOM 865 O O . HIS A 1 106 ? 6.640 -16.715 -12.309 1.00 86.94 106 HIS A O 1
ATOM 871 N N . LYS A 1 107 ? 7.849 -17.636 -10.654 1.00 91.00 107 LYS A N 1
ATOM 872 C CA . LYS A 1 107 ? 8.943 -18.160 -11.487 1.00 91.00 107 LYS A CA 1
ATOM 873 C C . LYS A 1 107 ? 9.666 -17.086 -12.314 1.00 91.00 107 LYS A C 1
ATOM 875 O O . LYS A 1 107 ? 10.317 -17.402 -13.309 1.00 91.00 107 LYS A O 1
ATOM 880 N N . VAL A 1 108 ? 9.604 -15.824 -11.891 1.00 90.06 108 VAL A N 1
ATOM 881 C CA . VAL A 1 108 ? 10.298 -14.694 -12.532 1.00 90.06 108 VAL A CA 1
ATOM 882 C C . VAL A 1 108 ? 11.813 -14.911 -12.497 1.00 90.06 108 VAL A C 1
ATOM 884 O O . VAL A 1 108 ? 12.514 -14.563 -13.443 1.00 90.06 108 VAL A O 1
ATOM 887 N N . ASN A 1 109 ? 12.324 -15.590 -11.465 1.00 91.31 109 ASN A N 1
ATOM 888 C CA . ASN A 1 109 ? 13.726 -16.005 -11.393 1.00 91.31 109 ASN A CA 1
ATOM 889 C C . ASN A 1 109 ? 14.169 -16.869 -12.589 1.00 91.31 109 ASN A C 1
ATOM 891 O O . ASN A 1 109 ? 15.326 -16.792 -12.986 1.00 91.31 109 ASN A O 1
ATOM 895 N N . LEU A 1 110 ? 13.279 -17.678 -13.175 1.00 94.81 110 LEU A N 1
ATOM 896 C CA . LEU A 1 110 ? 13.613 -18.488 -14.349 1.00 94.81 110 LEU A CA 1
ATOM 897 C C . LEU A 1 110 ? 13.810 -17.609 -15.588 1.00 94.81 110 LEU A C 1
ATOM 899 O O . LEU A 1 110 ? 14.777 -17.806 -16.317 1.00 94.81 110 LEU A O 1
ATOM 903 N N . VAL A 1 111 ? 12.952 -16.601 -15.771 1.00 93.94 111 VAL A N 1
ATOM 904 C CA . VAL A 1 111 ? 13.054 -15.615 -16.861 1.00 93.94 111 VAL A CA 1
ATOM 905 C C . VAL A 1 111 ? 14.321 -14.771 -16.711 1.00 93.94 111 VAL A C 1
ATOM 907 O O . VAL A 1 111 ? 15.088 -14.615 -17.661 1.00 93.94 111 VAL A O 1
ATOM 910 N N . HIS A 1 112 ? 14.601 -14.302 -15.492 1.00 93.19 112 HIS A N 1
ATOM 911 C CA . HIS A 1 112 ? 15.830 -13.570 -15.183 1.00 93.19 112 HIS A CA 1
ATOM 912 C C . HIS A 1 112 ? 17.091 -14.407 -15.430 1.00 93.19 112 HIS A C 1
ATOM 914 O O . HIS A 1 112 ? 18.123 -13.851 -15.784 1.00 93.19 112 HIS A O 1
ATOM 920 N N . ASN A 1 113 ? 17.021 -15.731 -15.290 1.00 94.19 113 ASN A N 1
ATOM 921 C CA . ASN A 1 113 ? 18.137 -16.636 -15.569 1.00 94.19 113 ASN A CA 1
ATOM 922 C C . ASN A 1 113 ? 18.146 -17.174 -17.013 1.00 94.19 113 ASN A C 1
ATOM 924 O O . ASN A 1 113 ? 19.027 -17.958 -17.351 1.00 94.19 113 ASN A O 1
ATOM 928 N N . GLY A 1 114 ? 17.182 -16.785 -17.857 1.00 95.31 114 GLY A N 1
ATOM 929 C CA . GLY A 1 114 ? 17.076 -17.256 -19.243 1.00 95.31 114 GLY A CA 1
ATOM 930 C C . GLY A 1 114 ? 16.753 -18.749 -19.378 1.00 95.31 114 GLY A C 1
ATOM 931 O O . GLY A 1 114 ? 17.080 -19.369 -20.385 1.00 95.31 114 GLY A O 1
ATOM 932 N N . VAL A 1 115 ? 16.141 -19.367 -18.365 1.00 96.31 115 VAL A N 1
ATOM 933 C CA . VAL A 1 115 ? 15.831 -20.804 -18.392 1.00 96.31 115 VAL A CA 1
ATOM 934 C C . VAL A 1 115 ? 14.773 -21.077 -19.462 1.00 96.31 115 VAL A C 1
ATOM 936 O O . VAL A 1 115 ? 13.650 -20.587 -19.359 1.00 96.31 115 VAL A O 1
ATOM 939 N N . ASN A 1 116 ? 15.125 -21.898 -20.456 1.00 93.94 116 ASN A N 1
ATOM 940 C CA . ASN A 1 116 ? 14.321 -22.183 -21.653 1.00 93.94 116 ASN A CA 1
ATOM 941 C C . ASN A 1 116 ? 14.012 -20.946 -22.520 1.00 93.94 116 ASN A C 1
ATOM 943 O O . ASN A 1 116 ? 13.028 -20.951 -23.258 1.00 93.94 116 ASN A O 1
ATOM 947 N N . LEU A 1 117 ? 14.839 -19.902 -22.432 1.00 94.25 117 LEU A N 1
ATOM 948 C CA . LEU A 1 117 ? 14.784 -18.713 -23.282 1.00 94.25 117 LEU A CA 1
ATOM 949 C C . LEU A 1 117 ? 16.102 -18.578 -24.058 1.00 94.25 117 LEU A C 1
ATOM 951 O O . LEU A 1 117 ? 17.109 -19.193 -23.714 1.00 94.25 117 LEU A O 1
ATOM 955 N N . ASP A 1 118 ? 16.089 -17.780 -25.119 1.00 95.31 118 ASP A N 1
ATOM 956 C CA . ASP A 1 118 ? 17.267 -17.432 -25.921 1.00 95.31 118 ASP A CA 1
ATOM 957 C C . ASP A 1 118 ? 18.284 -16.586 -25.137 1.00 95.31 118 ASP A C 1
ATOM 959 O O . ASP A 1 118 ? 19.490 -16.685 -25.366 1.00 95.31 118 ASP A O 1
ATOM 963 N N . THR A 1 119 ? 17.811 -15.778 -24.187 1.00 93.88 119 THR A N 1
ATOM 964 C CA . THR A 1 119 ? 18.650 -14.990 -23.283 1.00 93.88 119 THR A CA 1
ATOM 965 C C . THR A 1 119 ? 17.972 -14.743 -21.930 1.00 93.88 119 THR A C 1
ATOM 967 O O . THR A 1 119 ? 16.785 -14.995 -21.725 1.00 93.88 119 THR A O 1
ATOM 970 N N . SER A 1 120 ? 18.750 -14.223 -20.982 1.00 95.81 120 SER A N 1
ATOM 971 C CA . SER A 1 120 ? 18.249 -13.630 -19.743 1.00 95.81 120 SER A CA 1
ATOM 972 C C . SER A 1 120 ? 17.518 -12.314 -20.026 1.00 95.81 120 SER A C 1
ATOM 974 O O . SER A 1 120 ? 18.038 -11.445 -20.733 1.00 95.81 120 SER A O 1
ATOM 976 N N . TYR A 1 121 ? 16.346 -12.139 -19.410 1.00 94.00 121 TYR A N 1
ATOM 977 C CA . TYR A 1 121 ? 15.586 -10.890 -19.447 1.00 94.00 121 TYR A CA 1
ATOM 978 C C . TYR A 1 121 ? 15.386 -10.347 -18.039 1.00 94.00 121 TYR A C 1
ATOM 980 O O . TYR A 1 121 ? 14.736 -10.975 -17.214 1.00 94.00 121 TYR A O 1
ATOM 988 N N . THR A 1 122 ? 15.916 -9.155 -17.770 1.00 90.62 122 THR A N 1
ATOM 989 C CA . THR A 1 122 ? 15.827 -8.487 -16.455 1.00 90.62 122 THR A CA 1
ATOM 990 C C . THR A 1 122 ? 14.973 -7.219 -16.479 1.00 90.62 122 THR A C 1
ATOM 992 O O . THR A 1 122 ? 14.819 -6.553 -15.460 1.00 90.62 122 THR A O 1
ATOM 995 N N . GLY A 1 123 ? 14.477 -6.828 -17.658 1.00 91.44 123 GLY A N 1
ATOM 996 C CA . GLY A 1 123 ? 13.814 -5.538 -17.874 1.00 91.44 123 GLY A CA 1
ATOM 997 C C . GLY A 1 123 ? 14.767 -4.335 -17.920 1.00 91.44 123 GLY A C 1
ATOM 998 O O . GLY A 1 123 ? 14.311 -3.197 -18.011 1.00 91.44 123 GLY A O 1
ATOM 999 N N . LYS A 1 124 ? 16.094 -4.536 -17.879 1.00 91.81 124 LYS A N 1
ATOM 1000 C CA . LYS A 1 124 ? 17.065 -3.437 -18.012 1.00 91.81 124 LYS A CA 1
ATOM 1001 C C . LYS A 1 124 ? 16.870 -2.706 -19.347 1.00 91.81 124 LYS A C 1
ATOM 1003 O O . LYS A 1 124 ? 16.944 -3.319 -20.405 1.00 91.81 124 LYS A O 1
ATOM 1008 N N . GLY A 1 125 ? 16.672 -1.389 -19.283 1.00 92.75 125 GLY A N 1
ATOM 1009 C CA . GLY A 1 125 ? 16.432 -0.540 -20.457 1.00 92.75 125 GLY A CA 1
ATOM 1010 C C . GLY A 1 125 ? 14.968 -0.469 -20.904 1.00 92.75 125 GLY A C 1
ATOM 1011 O O . GLY A 1 125 ? 14.668 0.266 -21.839 1.00 92.75 125 GLY A O 1
ATOM 1012 N N . VAL A 1 126 ? 14.058 -1.180 -20.232 1.00 94.62 126 VAL A N 1
ATOM 1013 C CA . VAL A 1 126 ? 12.614 -1.108 -20.483 1.00 94.62 126 VAL A CA 1
ATOM 1014 C C . VAL A 1 126 ? 11.986 -0.046 -19.582 1.00 94.62 126 VAL A C 1
ATOM 1016 O O . VAL A 1 126 ? 12.274 0.014 -18.386 1.00 94.62 126 VAL A O 1
ATOM 1019 N N . ILE A 1 127 ? 11.108 0.779 -20.155 1.00 95.69 127 ILE A N 1
ATOM 1020 C CA . ILE A 1 127 ? 10.249 1.707 -19.414 1.00 95.69 127 ILE A CA 1
ATOM 1021 C C . ILE A 1 127 ? 8.848 1.102 -19.358 1.00 95.69 127 ILE A C 1
ATOM 1023 O O . ILE A 1 127 ? 8.309 0.701 -20.387 1.00 95.69 127 ILE A O 1
ATOM 1027 N N . ILE A 1 128 ? 8.268 1.052 -18.161 1.00 94.62 128 ILE A N 1
ATOM 1028 C CA . ILE A 1 128 ? 6.895 0.599 -17.933 1.00 94.62 128 ILE A CA 1
ATOM 1029 C C . ILE A 1 128 ? 6.081 1.808 -17.476 1.00 94.62 128 ILE A C 1
ATOM 1031 O O . ILE A 1 128 ? 6.493 2.516 -16.557 1.00 94.62 128 ILE A O 1
ATOM 1035 N N . GLY A 1 129 ? 4.954 2.050 -18.145 1.00 93.88 129 GLY A N 1
ATOM 1036 C CA . GLY A 1 129 ? 3.948 3.019 -17.724 1.00 93.88 129 GLY A CA 1
ATOM 1037 C C . GLY A 1 129 ? 2.784 2.299 -17.056 1.00 93.88 129 GLY A C 1
ATOM 1038 O O . GLY A 1 129 ? 2.331 1.273 -17.561 1.00 93.88 129 GLY A O 1
ATOM 1039 N N . ILE A 1 130 ? 2.321 2.837 -15.934 1.00 92.44 130 ILE A N 1
ATOM 1040 C CA . ILE A 1 130 ? 1.182 2.328 -15.170 1.00 92.44 130 ILE A CA 1
ATOM 1041 C C . ILE A 1 130 ? 0.182 3.477 -15.042 1.00 92.44 130 ILE A C 1
ATOM 1043 O O . ILE A 1 130 ? 0.581 4.616 -14.795 1.00 92.44 130 ILE A O 1
ATOM 1047 N N . VAL A 1 131 ? -1.097 3.179 -15.264 1.00 91.56 131 VAL A N 1
ATOM 1048 C CA . VAL A 1 131 ? -2.212 4.105 -15.048 1.00 91.56 131 VAL A CA 1
ATOM 1049 C C . VAL A 1 131 ? -3.149 3.422 -14.065 1.00 91.56 131 VAL A C 1
ATOM 1051 O O . VAL A 1 131 ? -3.871 2.505 -14.445 1.00 91.56 131 VAL A O 1
ATOM 1054 N N . ASP A 1 132 ? -3.076 3.848 -12.814 1.00 88.69 132 ASP A N 1
ATOM 1055 C CA . ASP A 1 132 ? -3.805 3.280 -11.679 1.00 88.69 132 ASP A CA 1
ATOM 1056 C C . ASP A 1 132 ? -4.134 4.413 -10.682 1.00 88.69 132 ASP A C 1
ATOM 1058 O O . ASP A 1 132 ? -4.028 5.591 -11.041 1.00 88.69 132 ASP A O 1
ATOM 1062 N N . GLU A 1 133 ? -4.540 4.087 -9.454 1.00 84.38 133 GLU A N 1
ATOM 1063 C CA . GLU A 1 133 ? -4.878 5.058 -8.404 1.00 84.38 133 GLU A CA 1
ATOM 1064 C C . GLU A 1 133 ? -3.662 5.878 -7.943 1.00 84.38 133 GLU A C 1
ATOM 1066 O O . GLU A 1 133 ? -3.793 7.070 -7.656 1.00 84.38 133 GLU A O 1
ATOM 1071 N N . GLY A 1 134 ? -2.462 5.290 -7.956 1.00 86.50 134 GLY A N 1
ATOM 1072 C CA . GLY A 1 134 ? -1.208 6.012 -7.759 1.00 86.50 134 GLY A CA 1
ATOM 1073 C C . GLY A 1 134 ? -0.037 5.091 -7.447 1.00 86.50 134 GLY A C 1
ATOM 1074 O O . GLY A 1 134 ? -0.019 3.935 -7.846 1.00 86.50 134 GLY A O 1
ATOM 1075 N N . LEU A 1 135 ? 0.993 5.623 -6.788 1.00 87.56 135 LEU A N 1
ATOM 1076 C CA . LEU A 1 135 ? 2.176 4.857 -6.395 1.00 87.56 135 LEU A CA 1
ATOM 1077 C C . LEU A 1 135 ? 2.852 5.514 -5.189 1.00 87.56 135 LEU A C 1
ATOM 1079 O O . LEU A 1 135 ? 3.232 6.686 -5.253 1.00 87.56 135 LEU A O 1
ATOM 1083 N N . ASP A 1 136 ? 3.142 4.740 -4.141 1.00 88.56 136 ASP A N 1
ATOM 1084 C CA . ASP A 1 136 ? 4.068 5.192 -3.098 1.00 88.56 136 ASP A CA 1
ATOM 1085 C C . ASP A 1 136 ? 5.508 5.200 -3.643 1.00 88.56 136 ASP A C 1
ATOM 1087 O O . ASP A 1 136 ? 6.294 4.265 -3.473 1.00 88.56 136 ASP A O 1
ATOM 1091 N N . PHE A 1 137 ? 5.885 6.295 -4.305 1.00 88.69 137 PHE A N 1
ATOM 1092 C CA . PHE A 1 137 ? 7.223 6.503 -4.866 1.00 88.69 137 PHE A CA 1
ATOM 1093 C C . PHE A 1 137 ? 8.324 6.643 -3.794 1.00 88.69 137 PHE A C 1
ATOM 1095 O O . PHE A 1 137 ? 9.518 6.732 -4.128 1.00 88.69 137 PHE A O 1
ATOM 1102 N N . ASN A 1 138 ? 7.953 6.702 -2.510 1.00 86.88 138 ASN A N 1
ATOM 1103 C CA . ASN A 1 138 ? 8.879 6.716 -1.386 1.00 86.88 138 ASN A CA 1
ATOM 1104 C C . ASN A 1 138 ? 9.156 5.330 -0.810 1.00 86.88 138 ASN A C 1
ATOM 1106 O O . ASN A 1 138 ? 10.137 5.194 -0.073 1.00 86.88 138 ASN A O 1
ATOM 1110 N N . HIS A 1 139 ? 8.404 4.305 -1.215 1.00 87.50 139 HIS A N 1
ATOM 1111 C CA . HIS A 1 139 ? 8.655 2.936 -0.791 1.00 87.50 139 HIS A CA 1
ATOM 1112 C C . HIS A 1 139 ? 10.089 2.484 -1.158 1.00 87.50 139 HIS A C 1
ATOM 1114 O O . HIS A 1 139 ? 10.547 2.733 -2.284 1.00 87.50 139 HIS A O 1
ATOM 1120 N N . PRO A 1 140 ? 10.818 1.797 -0.252 1.00 87.62 140 PRO A N 1
ATOM 1121 C CA . PRO A 1 140 ? 12.199 1.362 -0.487 1.00 87.62 140 PRO A CA 1
ATOM 1122 C C . PRO A 1 140 ? 12.413 0.546 -1.773 1.00 87.62 140 PRO A C 1
ATOM 1124 O O . PRO A 1 140 ? 13.436 0.714 -2.432 1.00 87.62 140 PRO A O 1
ATOM 1127 N N . ASP A 1 141 ? 11.438 -0.268 -2.188 1.00 86.56 141 ASP A N 1
ATOM 1128 C CA . ASP A 1 141 ? 11.522 -1.089 -3.415 1.00 86.56 141 ASP A CA 1
ATOM 1129 C C . ASP A 1 141 ? 11.522 -0.261 -4.718 1.00 86.56 141 ASP A C 1
ATOM 1131 O O . ASP A 1 141 ? 11.952 -0.727 -5.786 1.00 86.56 141 ASP A O 1
ATOM 1135 N N . PHE A 1 142 ? 11.084 0.999 -4.636 1.00 90.56 142 PHE A N 1
ATOM 1136 C CA . PHE A 1 142 ? 11.182 1.980 -5.715 1.00 90.56 142 PHE A CA 1
ATOM 1137 C C . PHE A 1 142 ? 12.409 2.881 -5.578 1.00 90.56 142 PHE A C 1
ATOM 1139 O O . PHE A 1 142 ? 12.536 3.850 -6.324 1.00 90.56 142 PHE A O 1
ATOM 1146 N N . LYS A 1 143 ? 13.355 2.562 -4.690 1.00 91.31 143 LYS A N 1
ATOM 1147 C CA . LYS A 1 143 ? 14.662 3.218 -4.618 1.00 91.31 143 LYS A CA 1
ATOM 1148 C C . LYS A 1 143 ? 15.752 2.311 -5.195 1.00 91.31 143 LYS A C 1
ATOM 1150 O O . LYS A 1 143 ? 15.715 1.088 -5.127 1.00 91.31 143 LYS A O 1
ATOM 1155 N N . LEU A 1 144 ? 16.733 2.937 -5.824 1.00 91.50 144 LEU A N 1
ATOM 1156 C CA . LEU A 1 144 ? 17.988 2.328 -6.234 1.00 91.50 144 LEU A CA 1
ATOM 1157 C C . LEU A 1 144 ? 18.896 2.165 -5.009 1.00 91.50 144 LEU A C 1
ATOM 1159 O O . LEU A 1 144 ? 18.698 2.814 -3.983 1.00 91.50 144 LEU A O 1
ATOM 1163 N N . ALA A 1 145 ? 19.963 1.377 -5.147 1.00 90.62 145 ALA A N 1
ATOM 1164 C CA . ALA A 1 145 ? 20.939 1.157 -4.074 1.00 90.62 145 ALA A CA 1
ATOM 1165 C C . ALA A 1 145 ? 21.595 2.452 -3.542 1.00 90.62 145 ALA A C 1
ATOM 1167 O O . ALA A 1 145 ? 22.068 2.486 -2.413 1.00 90.62 145 ALA A O 1
ATOM 1168 N N . ASN A 1 146 ? 21.609 3.528 -4.335 1.00 93.94 146 ASN A N 1
ATOM 1169 C CA . ASN A 1 146 ? 22.109 4.848 -3.935 1.00 93.94 146 ASN A CA 1
ATOM 1170 C C . ASN A 1 146 ? 21.026 5.765 -3.323 1.00 93.94 146 ASN A C 1
ATOM 1172 O O . ASN A 1 146 ? 21.248 6.966 -3.188 1.00 93.94 146 ASN A O 1
ATOM 1176 N N . GLY A 1 147 ? 19.839 5.231 -3.024 1.00 91.38 147 GLY A N 1
ATOM 1177 C CA . GLY A 1 147 ? 18.707 5.962 -2.450 1.00 91.38 147 GLY A CA 1
ATOM 1178 C C . GLY A 1 147 ? 17.889 6.792 -3.445 1.00 91.38 147 GLY A C 1
ATOM 1179 O O . GLY A 1 147 ? 16.862 7.348 -3.062 1.00 91.38 147 GLY A O 1
ATOM 1180 N N . LYS A 1 148 ? 18.292 6.881 -4.71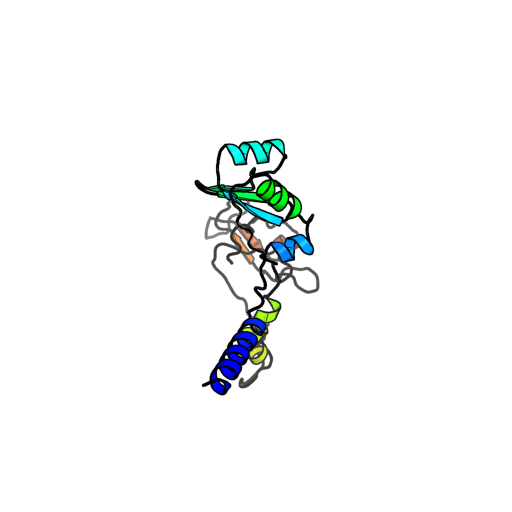9 1.00 95.69 148 LYS A N 1
ATOM 1181 C CA . LYS A 1 148 ? 17.546 7.621 -5.753 1.00 95.69 148 LYS A CA 1
ATOM 1182 C C . LYS A 1 148 ? 16.347 6.819 -6.257 1.00 95.69 148 LYS A C 1
ATOM 1184 O O . LYS A 1 148 ? 16.406 5.599 -6.317 1.00 95.69 148 LYS A O 1
ATOM 1189 N N . THR A 1 149 ? 15.275 7.477 -6.678 1.00 95.44 149 THR A N 1
ATOM 1190 C CA . THR A 1 149 ? 14.048 6.821 -7.152 1.00 95.44 149 THR A CA 1
ATOM 1191 C C . THR A 1 149 ? 14.251 6.032 -8.452 1.00 95.44 149 THR A C 1
ATOM 1193 O O . THR A 1 149 ? 15.053 6.406 -9.311 1.00 95.44 149 THR A O 1
ATOM 1196 N N . ARG A 1 150 ? 13.496 4.949 -8.627 1.00 94.56 150 ARG A N 1
ATOM 1197 C CA . ARG A 1 150 ? 13.326 4.207 -9.886 1.00 94.56 150 ARG A CA 1
ATOM 1198 C C . ARG A 1 150 ? 12.249 4.833 -10.779 1.00 94.56 150 ARG A C 1
ATOM 1200 O O . ARG A 1 150 ? 12.210 4.534 -11.968 1.00 94.56 150 ARG A O 1
ATOM 1207 N N . VAL A 1 151 ? 11.407 5.707 -10.224 1.00 95.44 151 VAL A N 1
ATOM 1208 C CA . VAL A 1 151 ? 10.312 6.383 -10.931 1.00 95.44 151 VAL A 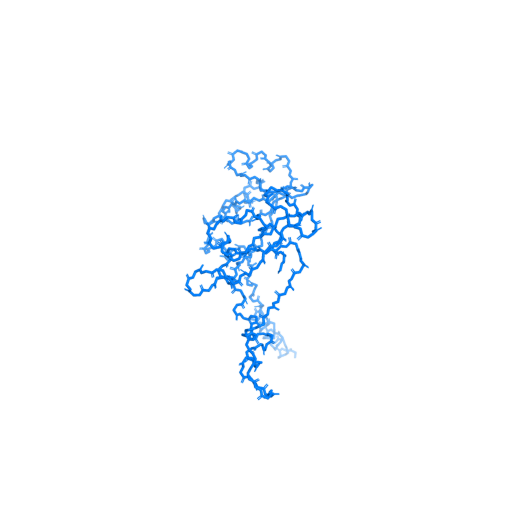CA 1
ATOM 1209 C C . VAL A 1 151 ? 10.877 7.479 -11.833 1.00 95.44 151 VAL A C 1
ATOM 1211 O O . VAL A 1 151 ? 11.557 8.395 -11.370 1.00 95.44 151 VAL A O 1
ATOM 1214 N N . LEU A 1 152 ? 10.610 7.385 -13.138 1.00 96.25 152 LEU A N 1
ATOM 1215 C CA . LEU A 1 152 ? 11.089 8.367 -14.117 1.00 96.25 152 LEU A CA 1
ATO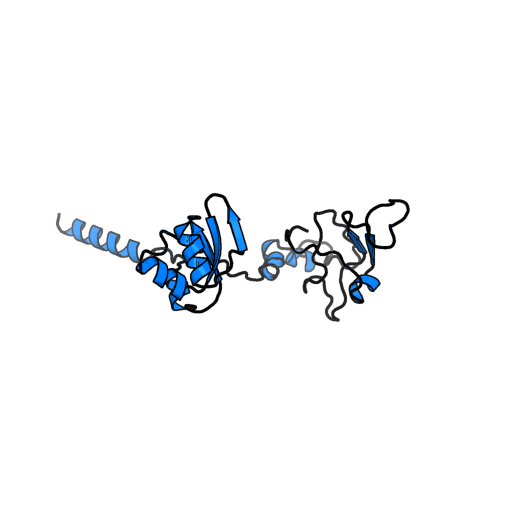M 1216 C C . LEU A 1 152 ? 10.196 9.610 -14.177 1.00 96.25 152 LEU A C 1
ATOM 1218 O O . LEU A 1 152 ? 10.702 10.731 -14.263 1.00 96.25 152 LEU A O 1
ATOM 1222 N N . ARG A 1 153 ? 8.880 9.398 -14.140 1.00 94.69 153 ARG A N 1
ATOM 1223 C CA . ARG A 1 153 ? 7.834 10.422 -14.156 1.00 94.69 153 ARG A CA 1
ATOM 1224 C C . ARG A 1 153 ? 6.662 9.937 -13.302 1.00 94.69 153 ARG A C 1
ATOM 1226 O O . ARG A 1 153 ? 6.361 8.748 -13.327 1.00 94.69 153 ARG A O 1
ATOM 1233 N N . TYR A 1 154 ? 6.012 10.855 -12.598 1.00 93.50 154 TYR A N 1
ATOM 1234 C CA . TYR A 1 154 ? 4.760 10.625 -11.878 1.00 93.50 154 TYR A CA 1
ATOM 1235 C C . TYR A 1 154 ? 3.769 11.707 -12.298 1.00 93.50 154 TYR A C 1
ATOM 1237 O O . TYR A 1 154 ? 4.120 12.884 -12.223 1.00 93.50 154 TYR A O 1
ATOM 1245 N N . TRP A 1 155 ? 2.567 11.329 -12.734 1.00 93.06 155 TRP A N 1
ATOM 1246 C CA . TRP A 1 155 ? 1.498 12.272 -13.064 1.00 93.06 155 TRP A CA 1
ATOM 1247 C C . TRP A 1 155 ? 0.314 12.047 -12.130 1.00 93.06 155 TRP A C 1
ATOM 1249 O O . TRP A 1 155 ? -0.351 11.021 -12.206 1.00 93.06 155 TRP A O 1
ATOM 1259 N N . ASP A 1 156 ? 0.064 13.013 -11.252 1.00 91.75 156 ASP A N 1
ATOM 1260 C CA . ASP A 1 156 ? -1.120 13.017 -10.400 1.00 91.75 156 ASP A CA 1
ATOM 1261 C C . ASP A 1 156 ? -2.218 13.837 -11.076 1.00 91.75 156 ASP A C 1
ATOM 1263 O O . ASP A 1 156 ? -2.064 15.042 -11.291 1.00 91.75 156 ASP A O 1
ATOM 1267 N N . HIS A 1 157 ? -3.317 13.181 -11.439 1.00 90.56 157 HIS A N 1
ATOM 1268 C CA . HIS A 1 157 ? -4.455 13.810 -12.111 1.00 90.56 157 HIS A CA 1
ATOM 1269 C C . HIS A 1 157 ? -5.384 14.573 -11.157 1.00 90.56 157 HIS A C 1
ATOM 1271 O O . HIS A 1 157 ? -6.243 15.323 -11.619 1.00 90.56 157 HIS A O 1
ATOM 1277 N N . THR A 1 158 ? -5.248 14.378 -9.845 1.00 86.94 158 THR A N 1
ATOM 1278 C CA . THR A 1 158 ? -6.191 14.890 -8.839 1.00 86.94 158 THR A CA 1
ATOM 1279 C C . THR A 1 158 ? -5.815 16.271 -8.309 1.00 86.94 158 THR A C 1
ATOM 1281 O O . THR A 1 158 ? -6.654 16.975 -7.746 1.00 86.94 158 THR A O 1
ATOM 1284 N N . THR A 1 159 ? -4.567 16.691 -8.517 1.00 82.00 159 THR A N 1
ATOM 1285 C CA . THR A 1 159 ? -4.051 17.975 -8.044 1.00 82.00 159 THR A CA 1
ATOM 1286 C C . THR A 1 159 ? -3.769 18.941 -9.187 1.00 82.00 159 THR A C 1
ATOM 1288 O O . THR A 1 159 ? -3.307 18.554 -10.252 1.00 82.00 159 THR A O 1
ATOM 1291 N N . ASN A 1 160 ? -4.003 20.230 -8.942 1.00 81.50 160 ASN A N 1
ATOM 1292 C CA . ASN A 1 160 ? -3.634 21.321 -9.849 1.00 81.50 160 ASN A CA 1
ATOM 1293 C C . ASN A 1 160 ? -2.735 22.359 -9.155 1.00 81.50 160 ASN A C 1
ATOM 1295 O O . ASN A 1 160 ? -2.633 23.504 -9.592 1.00 81.50 160 ASN A O 1
ATOM 1299 N N . THR A 1 161 ? -2.088 21.987 -8.047 1.00 74.38 161 THR A N 1
ATOM 1300 C CA . THR A 1 161 ? -1.182 22.882 -7.317 1.00 74.38 161 THR A CA 1
ATOM 1301 C C . THR A 1 161 ? 0.236 22.776 -7.879 1.00 74.38 161 THR A C 1
ATOM 1303 O O . THR A 1 161 ? 1.045 21.988 -7.392 1.00 74.38 161 THR A O 1
ATOM 1306 N N . GLY A 1 162 ? 0.545 23.555 -8.919 1.00 76.69 162 GLY A N 1
ATOM 1307 C CA . GLY A 1 162 ? 1.874 23.598 -9.538 1.00 76.69 162 GLY A CA 1
ATOM 1308 C C . GLY A 1 162 ? 1.839 23.983 -11.019 1.00 76.69 162 GLY A C 1
ATOM 1309 O O . GLY A 1 162 ? 0.909 24.640 -11.478 1.00 76.69 162 GLY A O 1
ATOM 1310 N N . THR A 1 163 ? 2.867 23.579 -11.774 1.00 82.00 163 THR A N 1
ATOM 1311 C CA . THR A 1 163 ? 2.897 23.760 -13.237 1.00 82.00 163 THR A CA 1
ATOM 1312 C C . THR A 1 163 ? 2.132 22.629 -13.912 1.00 82.00 163 THR A C 1
ATOM 1314 O O . THR A 1 163 ? 2.584 21.485 -13.923 1.00 82.00 163 THR A O 1
ATOM 1317 N N . ILE A 1 164 ? 0.978 22.967 -14.476 1.00 89.00 164 ILE A N 1
ATOM 1318 C CA . ILE A 1 164 ? 0.113 22.031 -15.191 1.00 89.00 164 ILE A CA 1
ATOM 1319 C C . ILE A 1 164 ? 0.773 21.639 -16.530 1.00 89.00 164 ILE A C 1
ATOM 1321 O O . ILE A 1 164 ? 1.242 22.523 -17.257 1.00 89.00 164 ILE A O 1
ATOM 1325 N N . PRO A 1 165 ? 0.833 20.342 -16.886 1.00 88.31 165 PRO A N 1
ATOM 1326 C CA . PRO A 1 165 ? 1.481 19.887 -18.108 1.00 88.31 165 PRO A CA 1
ATOM 1327 C C . PRO A 1 165 ? 0.671 20.267 -19.357 1.00 88.31 165 PRO A C 1
ATOM 1329 O O . PRO A 1 165 ? -0.507 19.935 -19.495 1.00 88.31 165 PRO A O 1
ATOM 1332 N N . SER A 1 166 ? 1.334 20.905 -20.320 1.00 85.88 166 SER A N 1
ATOM 1333 C CA . SER A 1 166 ? 0.815 21.073 -21.683 1.00 85.88 166 SER A CA 1
ATOM 1334 C C . SER A 1 166 ? 1.057 19.792 -22.502 1.00 85.88 166 SER A C 1
ATOM 1336 O O . SER A 1 166 ? 2.105 19.165 -22.320 1.00 85.88 166 SER A O 1
ATOM 1338 N N . PRO A 1 167 ? 0.143 19.371 -23.401 1.00 91.06 167 PRO A N 1
ATOM 1339 C CA . PRO A 1 167 ? -1.123 20.013 -23.788 1.00 91.06 167 PRO A CA 1
ATOM 1340 C C . PRO A 1 167 ? -2.338 19.590 -22.944 1.00 91.06 167 PRO A C 1
ATOM 1342 O O . PRO A 1 167 ? -3.463 19.965 -23.265 1.00 91.06 167 PRO A O 1
ATOM 1345 N N . TYR A 1 168 ? -2.140 18.773 -21.908 1.00 87.75 168 TYR A N 1
ATOM 1346 C CA . TYR A 1 168 ? -3.231 18.108 -21.192 1.00 87.75 168 TYR A CA 1
ATOM 1347 C C . TYR A 1 168 ? -4.024 19.055 -20.285 1.00 87.75 168 TYR A C 1
ATOM 1349 O O . TYR A 1 168 ? -5.220 18.858 -20.117 1.00 87.75 168 TYR A O 1
ATOM 1357 N N . ASN A 1 169 ? -3.403 20.122 -19.773 1.00 89.44 169 ASN A N 1
ATOM 1358 C CA . ASN A 1 169 ? -4.056 21.191 -19.005 1.00 89.44 169 ASN A CA 1
ATOM 1359 C C . ASN A 1 169 ? -4.766 20.731 -17.711 1.00 89.44 169 ASN A C 1
ATOM 1361 O O . ASN A 1 169 ? -5.602 21.462 -17.182 1.00 89.44 169 ASN A O 1
ATOM 1365 N N . TYR A 1 170 ? -4.406 19.567 -17.166 1.00 91.44 170 TYR A N 1
ATOM 1366 C CA . TYR A 1 170 ? -4.804 19.125 -15.828 1.00 91.44 170 TYR A CA 1
ATOM 1367 C C . TYR A 1 170 ? -3.712 18.268 -15.178 1.00 91.44 170 TYR A C 1
ATOM 1369 O O . TYR A 1 170 ? -2.843 17.708 -15.857 1.00 91.44 170 TYR A O 1
ATOM 1377 N N . GLY A 1 171 ? -3.785 18.141 -13.855 1.00 92.00 171 GLY A N 1
ATOM 1378 C CA . GLY A 1 171 ? -2.843 17.345 -13.083 1.00 92.00 171 GLY A CA 1
ATOM 1379 C C . GLY A 1 171 ? -1.481 18.023 -12.933 1.00 92.00 171 GLY A C 1
ATOM 1380 O O . GLY A 1 171 ? -1.221 19.082 -13.507 1.00 92.00 171 GLY A O 1
ATOM 1381 N N . ILE A 1 172 ? -0.578 17.378 -12.195 1.00 93.00 172 ILE A N 1
ATOM 1382 C CA . ILE A 1 172 ? 0.817 17.807 -12.035 1.00 93.00 172 ILE A CA 1
ATOM 1383 C C . ILE A 1 172 ? 1.757 16.640 -12.328 1.00 93.00 172 ILE A C 1
ATOM 1385 O O . ILE A 1 172 ? 1.522 15.513 -11.893 1.00 93.00 172 ILE A O 1
ATOM 1389 N N . VAL A 1 173 ? 2.835 16.923 -13.065 1.00 93.44 173 VAL A N 1
ATOM 1390 C CA . VAL A 1 173 ? 3.875 15.943 -13.396 1.00 93.44 173 VAL A CA 1
ATOM 1391 C C . VAL A 1 173 ? 5.159 16.274 -12.651 1.00 93.44 173 VAL A C 1
ATOM 1393 O O . VAL A 1 173 ? 5.655 17.397 -12.733 1.00 93.44 173 VAL A O 1
ATOM 1396 N N . TRP A 1 174 ? 5.744 15.263 -12.015 1.00 93.75 174 TRP A N 1
ATOM 1397 C CA . TRP A 1 174 ? 7.093 15.326 -11.462 1.00 93.75 174 TRP A CA 1
ATOM 1398 C C . TRP A 1 174 ? 8.031 14.395 -12.233 1.00 93.75 174 TRP A C 1
ATOM 1400 O O . TRP A 1 174 ? 7.676 13.249 -12.510 1.00 93.75 174 TRP A O 1
ATOM 1410 N N . ASP A 1 175 ? 9.237 14.852 -12.590 1.00 95.31 175 ASP A N 1
ATOM 1411 C CA . ASP A 1 175 ? 10.331 13.933 -12.940 1.00 95.31 175 ASP A CA 1
ATOM 1412 C C . ASP A 1 175 ? 11.020 13.342 -11.725 1.00 95.31 175 ASP A C 1
ATOM 1414 O O . ASP A 1 175 ? 10.970 13.848 -10.606 1.00 95.31 175 ASP A O 1
ATOM 1418 N N . LYS A 1 176 ? 11.785 12.296 -12.026 1.00 96.00 176 LYS A N 1
ATOM 1419 C CA . LYS A 1 176 ? 12.874 11.777 -11.220 1.00 96.00 176 LYS A CA 1
ATOM 1420 C C . LYS A 1 176 ? 13.645 12.834 -10.418 1.00 96.00 176 LYS A C 1
ATOM 1422 O O . LYS A 1 176 ? 13.859 12.607 -9.234 1.00 96.00 176 LYS A O 1
ATOM 1427 N N . THR A 1 177 ? 14.071 13.954 -11.010 1.00 96.81 177 THR A N 1
ATOM 1428 C CA . THR A 1 177 ? 14.866 14.967 -10.288 1.00 96.81 177 THR A CA 1
ATOM 1429 C C . THR A 1 177 ? 14.031 15.655 -9.217 1.00 96.81 177 THR A C 1
ATOM 1431 O O . THR A 1 177 ? 14.476 15.794 -8.080 1.00 96.81 177 THR A O 1
ATOM 1434 N N . GLN A 1 178 ? 12.808 16.057 -9.553 1.00 94.94 178 GLN A N 1
ATOM 1435 C CA . GLN A 1 178 ? 11.879 16.648 -8.594 1.00 94.94 178 GLN A CA 1
ATOM 1436 C C . GLN A 1 178 ? 11.514 15.661 -7.476 1.00 94.94 178 GLN A C 1
ATOM 1438 O O . GLN A 1 178 ? 11.494 16.053 -6.311 1.00 94.94 178 GLN A O 1
ATOM 1443 N N . ILE A 1 179 ? 11.293 14.385 -7.801 1.00 94.56 179 ILE A N 1
ATOM 1444 C CA . ILE A 1 179 ? 11.030 13.326 -6.815 1.00 94.56 179 ILE A CA 1
ATOM 1445 C C . ILE A 1 179 ? 12.247 13.124 -5.899 1.00 94.56 179 ILE A C 1
ATOM 1447 O O . ILE A 1 179 ? 12.104 13.116 -4.680 1.00 94.56 179 ILE A O 1
ATOM 1451 N N . ASP A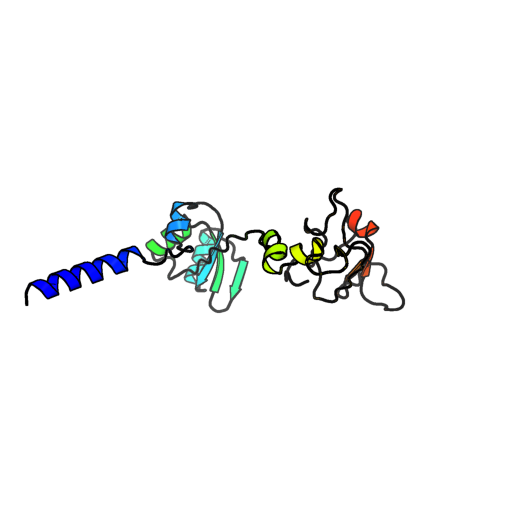 1 180 ? 13.450 13.008 -6.466 1.00 95.62 180 ASP A N 1
ATOM 1452 C CA . ASP A 1 180 ? 14.700 12.807 -5.719 1.00 95.62 180 ASP A CA 1
ATOM 1453 C C . ASP A 1 180 ? 15.057 13.992 -4.806 1.00 95.62 180 ASP A C 1
ATOM 1455 O O . ASP A 1 180 ? 15.791 13.806 -3.835 1.00 95.62 180 ASP A O 1
ATOM 1459 N N . ASN A 1 181 ? 14.548 15.188 -5.111 1.00 95.31 181 ASN A N 1
ATOM 1460 C CA . ASN A 1 181 ? 14.707 16.394 -4.296 1.00 95.31 181 ASN A CA 1
ATOM 1461 C C . ASN A 1 181 ? 13.580 16.584 -3.263 1.00 95.31 181 ASN A C 1
ATOM 1463 O O . ASN A 1 181 ? 13.618 17.552 -2.510 1.00 95.31 181 ASN A O 1
ATOM 1467 N N . GLY A 1 182 ? 12.588 15.686 -3.215 1.00 92.06 182 GLY A N 1
ATOM 1468 C CA . GLY A 1 182 ? 11.463 15.777 -2.278 1.00 92.06 182 GLY A CA 1
ATOM 1469 C C . GLY A 1 182 ? 10.379 16.783 -2.677 1.00 92.06 182 GLY A C 1
ATOM 1470 O O . GLY A 1 182 ? 9.572 17.173 -1.842 1.00 92.06 182 GLY A O 1
ATOM 1471 N N . ASN A 1 183 ? 10.333 17.198 -3.945 1.00 92.12 183 ASN A N 1
ATOM 1472 C CA . ASN A 1 183 ? 9.362 18.180 -4.439 1.00 92.12 183 ASN A CA 1
ATOM 1473 C C . ASN A 1 183 ? 8.036 17.544 -4.895 1.00 92.12 183 ASN A C 1
ATOM 1475 O O . ASN A 1 183 ? 7.111 18.265 -5.270 1.00 92.12 183 ASN A O 1
ATOM 1479 N N . CYS A 1 184 ? 7.955 16.210 -4.931 1.00 90.50 184 CYS A N 1
ATOM 1480 C CA . CYS A 1 184 ? 6.726 15.496 -5.264 1.00 90.50 184 CYS A CA 1
ATOM 1481 C C . CYS A 1 184 ? 5.784 15.502 -4.060 1.00 90.50 184 CYS A C 1
ATOM 1483 O O . CYS A 1 184 ? 6.108 14.930 -3.021 1.00 90.50 184 CYS A O 1
ATOM 1485 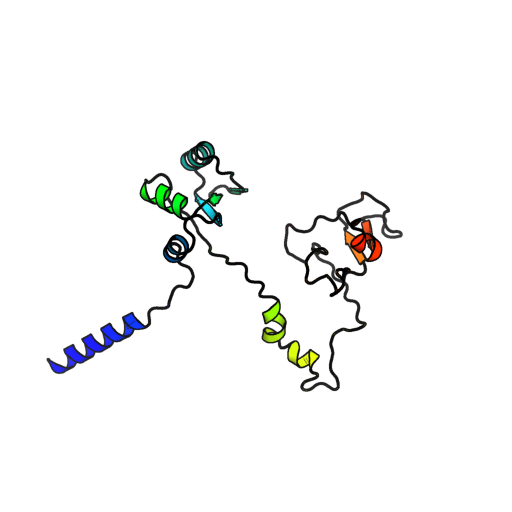N N . THR A 1 185 ? 4.635 16.163 -4.205 1.00 87.94 185 THR A N 1
ATOM 1486 C CA . THR A 1 185 ? 3.653 16.356 -3.128 1.00 87.94 185 THR A CA 1
ATOM 1487 C C . THR A 1 185 ? 2.446 15.428 -3.233 1.00 87.94 185 THR A C 1
ATOM 1489 O O . THR A 1 185 ? 1.519 15.575 -2.440 1.00 87.94 185 THR A O 1
ATOM 1492 N N . SER A 1 186 ? 2.430 14.490 -4.189 1.00 86.25 186 SER A N 1
ATOM 1493 C CA . SER A 1 186 ? 1.383 13.464 -4.253 1.00 86.25 186 SER A CA 1
ATOM 1494 C C . SER A 1 186 ? 1.427 12.602 -2.987 1.00 86.25 186 SER A C 1
ATOM 1496 O O . SER A 1 186 ? 2.503 12.200 -2.539 1.00 86.25 186 SER A O 1
ATOM 1498 N N . LEU A 1 187 ? 0.259 12.376 -2.383 1.00 72.25 187 LEU A N 1
ATOM 1499 C CA . LEU A 1 187 ? 0.105 11.736 -1.072 1.00 72.25 187 LEU A CA 1
ATOM 1500 C C . LEU A 1 187 ? -0.431 10.302 -1.169 1.00 72.25 187 LEU A C 1
ATOM 1502 O O . LEU A 1 187 ? -0.884 9.773 -0.150 1.00 72.25 187 LEU A O 1
ATOM 1506 N N . GLU A 1 188 ? -0.405 9.676 -2.355 1.00 67.88 188 GLU A N 1
ATOM 1507 C CA . GLU A 1 188 ? -1.036 8.367 -2.544 1.00 67.88 188 GLU A CA 1
ATOM 1508 C C . GLU A 1 188 ? -0.313 7.266 -1.761 1.00 67.88 188 GLU A C 1
ATOM 1510 O O . GLU A 1 188 ? 0.688 6.685 -2.172 1.00 67.88 188 GLU A O 1
ATOM 1515 N N . THR A 1 189 ? -0.837 7.043 -0.562 1.00 61.00 189 THR A N 1
ATOM 1516 C CA . THR A 1 189 ? -0.382 6.085 0.450 1.00 61.00 189 THR A CA 1
ATOM 1517 C C . THR A 1 189 ? -1.577 5.387 1.104 1.00 61.00 189 THR A C 1
ATOM 1519 O O . THR A 1 189 ? -1.399 4.569 2.006 1.00 61.00 189 THR A O 1
ATOM 1522 N N . GLY A 1 190 ? -2.804 5.736 0.693 1.00 56.06 190 GLY A N 1
ATOM 1523 C CA . GLY A 1 190 ? -4.033 5.388 1.401 1.00 56.06 190 GLY A CA 1
ATOM 1524 C C . GLY A 1 190 ? -4.703 4.124 0.881 1.00 56.06 190 GLY A C 1
ATOM 1525 O O . GLY A 1 190 ? -5.296 3.391 1.670 1.00 56.06 190 GLY A O 1
ATOM 1526 N N . THR A 1 191 ? -4.599 3.857 -0.420 1.00 61.69 191 THR A N 1
ATOM 1527 C CA . THR A 1 191 ? -5.279 2.722 -1.063 1.00 61.69 191 THR A CA 1
ATOM 1528 C C . THR A 1 191 ? -4.387 1.486 -1.181 1.00 61.69 191 THR A C 1
ATOM 1530 O O . THR A 1 191 ? -4.898 0.371 -1.213 1.00 61.69 191 THR A O 1
ATOM 1533 N N . ALA A 1 192 ? -3.057 1.666 -1.181 1.00 54.59 192 ALA A N 1
ATOM 1534 C CA . ALA A 1 192 ? -2.070 0.622 -1.490 1.00 54.59 192 ALA A CA 1
ATOM 1535 C C . ALA A 1 192 ? -2.322 -0.086 -2.841 1.00 54.59 192 ALA A C 1
ATOM 1537 O O . ALA A 1 192 ? -1.847 -1.204 -3.057 1.00 54.59 192 ALA A O 1
ATOM 1538 N N . HIS A 1 193 ? -3.057 0.574 -3.737 1.00 55.53 193 HIS A N 1
ATOM 1539 C CA . HIS A 1 193 ? -3.345 0.136 -5.093 1.00 55.53 193 HIS A CA 1
ATOM 1540 C C . HIS A 1 193 ? -2.533 0.998 -6.072 1.00 55.53 193 HIS A C 1
ATOM 1542 O O . HIS A 1 193 ? -2.516 2.225 -5.965 1.00 55.53 193 HIS A O 1
ATOM 1548 N N . GLY A 1 194 ? -1.766 0.329 -6.940 1.00 57.72 194 GLY A N 1
ATOM 1549 C CA . GLY A 1 194 ? -0.753 0.931 -7.810 1.00 57.72 194 GLY A CA 1
ATOM 1550 C C . GLY A 1 194 ? 0.214 -0.077 -8.413 1.00 57.72 194 GLY A C 1
ATOM 1551 O O . GLY A 1 194 ? 0.474 -1.111 -7.752 1.00 57.72 194 GLY A O 1
#

Foldseek 3Di:
DVVVVVVVVVVVVVVVVPDDDPPWDLVVCCVPFQFDWDKKKAFDDPLVVVVCVVVVWDFPDDDPTITITIGGSNVVVVCVVVVSTPDMDDGPPPDDPCVVVCCVVVVVVCQQCQPVHPDHDDCVPPDDDDDKQFDPQQPPVQADPVRFGVFAKGWDQPDDPDDADPPVRGTDMDGSVCVRVVNDPDDPPPPPMD

Radius of gyration: 26.56 Å; chains: 1; bounding box: 45×83×59 Å